Protein AF-A0A504YBA6-F1 (afdb_monomer)

Mean predicted aligned error: 17.82 Å

Radius of gyration: 40.54 Å; Cα contacts (8 Å, |Δi|>4): 34; chains: 1; bounding box: 70×92×104 Å

Foldseek 3Di:
DDDDDDDDDPPPPPDPDDDDDDDPDDDDDDPPDDPDDDDDDDDPVVVVVVVVVLVVLVVVVVVVVVVDDDDDDDDCVVVDDPVCVVCVVVPDDPDDD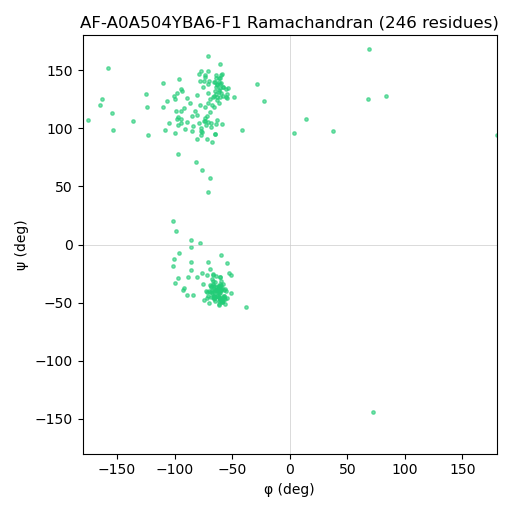DDPVVVVVVVVVVVVVVVVVVVVVVVVVVVVVVVVVVVVVVLVVCCVPPVVVSVVVPPPDVLVVVVPPPPDDDDDDRVVVPDDDDDPDDQDDDPPDSDRPCVVDDDDDDDDDDPDDDDDDDDPDPVVSVPDPDDDDDDDDDDDPDPPPDDD

InterPro domains:
  IPR019192 Large ribosomal subunit protein mL40 [PF09812] (31-157)
  IPR039145 Large ribosomal subunit protein mL40, metazoa/plants [PTHR13359] (22-212)

Structure (mmCIF, N/CA/C/O backbone):
data_AF-A0A504YBA6-F1
#
_entry.id   AF-A0A504YBA6-F1
#
loop_
_atom_site.group_PDB
_atom_site.id
_atom_site.type_symbol
_atom_site.label_atom_id
_atom_site.label_alt_id
_atom_site.label_comp_id
_atom_site.label_asym_id
_atom_site.label_entity_id
_atom_site.label_seq_id
_atom_site.pdbx_PDB_ins_code
_atom_site.Cartn_x
_atom_site.Cartn_y
_atom_site.Cartn_z
_atom_site.occupancy
_atom_site.B_iso_or_equiv
_atom_site.auth_seq_id
_atom_site.auth_comp_id
_atom_site.auth_asym_id
_atom_site.auth_atom_id
_atom_site.pdbx_PDB_model_num
ATOM 1 N N . MET A 1 1 ? 31.537 22.780 69.047 1.00 37.88 1 MET A N 1
ATOM 2 C CA . MET A 1 1 ? 32.325 23.873 68.435 1.00 37.88 1 MET A CA 1
ATOM 3 C C . MET A 1 1 ? 31.338 24.868 67.840 1.00 37.88 1 MET A C 1
ATOM 5 O O . MET A 1 1 ? 30.525 24.471 67.019 1.00 37.88 1 MET A O 1
ATOM 9 N N . PHE A 1 2 ? 31.316 26.084 68.386 1.00 36.38 2 PHE A N 1
ATOM 10 C CA . PHE A 1 2 ? 30.282 27.118 68.241 1.00 36.38 2 PHE A CA 1
ATOM 11 C C . PHE A 1 2 ? 30.310 27.884 66.907 1.00 36.38 2 PHE A C 1
ATOM 13 O O . PHE A 1 2 ? 31.389 28.145 66.389 1.00 36.38 2 PHE A O 1
ATOM 20 N N . ALA A 1 3 ? 29.128 28.333 66.457 1.00 41.53 3 ALA A N 1
ATOM 21 C CA . ALA A 1 3 ? 28.811 29.708 66.003 1.00 41.53 3 ALA A CA 1
ATOM 22 C C . ALA A 1 3 ? 27.322 29.733 65.570 1.00 41.53 3 ALA A C 1
ATOM 24 O O . ALA A 1 3 ? 26.963 29.165 64.546 1.00 41.53 3 ALA A O 1
ATOM 25 N N . LEU A 1 4 ? 26.360 30.103 66.425 1.00 40.72 4 LEU A N 1
ATOM 26 C CA . LEU A 1 4 ? 25.852 31.467 66.658 1.00 40.72 4 LEU A CA 1
ATOM 27 C C . LEU A 1 4 ? 25.762 32.339 65.393 1.00 40.72 4 LEU A C 1
ATOM 29 O O . LEU A 1 4 ? 26.724 33.000 65.025 1.00 40.72 4 LEU A O 1
ATOM 33 N N . PHE A 1 5 ? 24.561 32.421 64.812 1.00 45.91 5 PHE A N 1
ATOM 34 C CA . PHE A 1 5 ? 24.116 33.614 64.093 1.00 45.91 5 PHE A CA 1
ATOM 35 C C . PHE A 1 5 ? 22.808 34.108 64.701 1.00 45.91 5 PHE A C 1
ATOM 37 O O . PHE A 1 5 ? 21.805 33.401 64.796 1.00 45.91 5 PHE A O 1
ATOM 44 N N . THR A 1 6 ? 22.898 35.330 65.201 1.00 45.28 6 THR A N 1
ATOM 45 C CA . THR A 1 6 ? 21.910 36.057 65.976 1.00 45.28 6 THR A CA 1
ATOM 46 C C . THR A 1 6 ? 20.813 36.631 65.081 1.00 45.28 6 THR A C 1
ATOM 48 O O . THR A 1 6 ? 21.051 37.122 63.979 1.00 45.28 6 THR A O 1
ATOM 51 N N . ARG A 1 7 ? 19.580 36.559 65.594 1.00 38.22 7 ARG A N 1
ATOM 52 C CA . ARG A 1 7 ? 18.377 37.217 65.073 1.00 38.22 7 ARG A CA 1
ATOM 53 C C . ARG A 1 7 ? 18.606 38.726 64.958 1.00 38.22 7 ARG A C 1
ATOM 55 O O . ARG A 1 7 ? 18.895 39.367 65.964 1.00 38.22 7 ARG A O 1
ATOM 62 N N . ILE A 1 8 ? 18.356 39.297 63.782 1.00 52.78 8 ILE A N 1
ATOM 63 C CA . ILE A 1 8 ? 18.068 40.729 63.657 1.00 52.78 8 ILE A CA 1
ATOM 64 C C . ILE A 1 8 ? 16.552 40.892 63.740 1.00 52.78 8 ILE A C 1
ATOM 66 O O . ILE A 1 8 ? 15.796 40.337 62.944 1.00 52.78 8 ILE A O 1
ATOM 70 N N . ALA A 1 9 ? 16.139 41.604 64.782 1.00 44.69 9 ALA A N 1
ATOM 71 C CA . ALA A 1 9 ? 14.765 41.898 65.127 1.00 44.69 9 ALA A CA 1
ATOM 72 C C . ALA A 1 9 ? 14.119 42.813 64.079 1.00 44.69 9 ALA A C 1
ATOM 74 O O . ALA A 1 9 ? 14.610 43.903 63.790 1.00 44.69 9 ALA A O 1
ATOM 75 N N . THR A 1 10 ? 12.968 42.400 63.554 1.00 53.28 10 THR A N 1
ATOM 76 C CA . THR A 1 10 ? 12.011 43.331 62.962 1.00 53.28 10 THR A CA 1
ATOM 77 C C . THR A 1 10 ? 11.447 44.170 64.101 1.00 53.28 10 THR A C 1
ATOM 79 O O . THR A 1 10 ? 10.653 43.671 64.900 1.00 53.28 10 THR A O 1
ATOM 82 N N . HIS A 1 11 ? 11.886 45.423 64.216 1.00 47.69 11 HIS A N 1
ATOM 83 C CA . HIS A 1 11 ? 11.251 46.386 65.106 1.00 47.69 11 HIS A CA 1
ATOM 84 C C . HIS A 1 11 ? 9.787 46.537 64.687 1.00 47.69 11 HIS A C 1
ATOM 86 O O . HIS A 1 11 ? 9.460 47.169 63.684 1.00 47.69 11 HIS A O 1
ATOM 92 N N . SER A 1 12 ? 8.902 45.921 65.465 1.00 46.69 12 SER A N 1
ATOM 93 C CA . SER A 1 12 ? 7.478 46.206 65.472 1.00 46.69 12 SER A CA 1
ATOM 94 C C . SER A 1 12 ? 7.308 47.639 65.968 1.00 46.69 12 SER A C 1
ATOM 96 O O . SER A 1 12 ? 7.317 47.889 67.175 1.00 46.69 12 SER A O 1
ATOM 98 N N . PHE A 1 13 ? 7.203 48.591 65.042 1.00 47.62 13 PHE A N 1
ATOM 99 C CA . PHE A 1 13 ? 6.735 49.932 65.364 1.00 47.62 13 PHE A CA 1
ATOM 100 C C . PHE A 1 13 ? 5.281 49.814 65.817 1.00 47.62 13 PHE A C 1
ATOM 102 O O . PHE A 1 13 ? 4.348 49.736 65.022 1.00 47.62 13 PHE A O 1
ATOM 109 N N . ARG A 1 14 ? 5.117 49.725 67.135 1.00 47.03 14 ARG A N 1
ATOM 110 C CA . ARG A 1 14 ? 3.839 49.829 67.823 1.00 47.03 14 ARG A CA 1
ATOM 111 C C . ARG A 1 14 ? 3.327 51.240 67.556 1.00 47.03 14 ARG A C 1
ATOM 113 O O . ARG A 1 14 ? 3.899 52.200 68.068 1.00 47.03 14 ARG A O 1
ATOM 120 N N . SER A 1 15 ? 2.306 51.375 66.713 1.00 55.44 15 SER A N 1
ATOM 121 C CA . SER A 1 15 ? 1.661 52.672 66.533 1.00 55.44 15 SER A CA 1
ATOM 122 C C . SER A 1 15 ? 1.007 53.057 67.867 1.00 55.44 15 SER A C 1
ATOM 124 O O . SER A 1 15 ? 0.345 52.216 68.487 1.00 55.44 15 SER A O 1
ATOM 126 N N . PRO A 1 16 ? 1.202 54.286 68.368 1.00 58.62 16 PRO A N 1
ATOM 127 C CA . PRO A 1 16 ? 0.422 54.756 69.496 1.00 58.62 16 PRO A CA 1
ATOM 128 C C . PRO A 1 16 ? -1.017 54.955 69.015 1.00 58.62 16 PRO A C 1
ATOM 130 O O . PRO A 1 16 ? -1.293 55.781 68.147 1.00 58.62 16 PRO A O 1
ATOM 133 N N . VAL A 1 17 ? -1.930 54.148 69.550 1.00 52.62 17 VAL A N 1
ATOM 134 C CA . VAL A 1 17 ? -3.371 54.368 69.421 1.00 52.62 17 VAL A CA 1
ATOM 135 C C . VAL A 1 17 ? -3.703 55.551 70.327 1.00 52.62 17 VAL A C 1
ATOM 137 O O . VAL A 1 17 ? -3.725 55.407 71.546 1.00 52.62 17 VAL A O 1
ATOM 140 N N . LEU A 1 18 ? -3.903 56.730 69.741 1.00 51.12 18 LEU A N 1
ATOM 141 C CA . LEU A 1 18 ? -4.515 57.868 70.423 1.00 51.12 18 LEU A CA 1
ATOM 142 C C . LEU A 1 18 ? -5.982 57.947 69.975 1.00 51.12 18 LEU A C 1
ATOM 144 O O . LEU A 1 18 ? -6.239 57.904 68.769 1.00 51.12 18 LEU A O 1
ATOM 148 N N . PRO A 1 19 ? -6.947 58.000 70.909 1.00 50.88 19 PRO A N 1
ATOM 149 C CA . PRO A 1 19 ? -8.357 57.975 70.565 1.00 50.88 19 PRO A CA 1
ATOM 150 C C . PRO A 1 19 ? -8.822 59.306 69.964 1.00 50.88 19 PRO A C 1
ATOM 152 O O . PRO A 1 19 ? -8.388 60.390 70.345 1.00 50.88 19 PRO A O 1
ATOM 155 N N . SER A 1 20 ? -9.730 59.143 69.008 1.00 53.66 20 SER A N 1
ATOM 156 C CA . SER A 1 20 ? -10.565 60.112 68.301 1.00 53.66 20 SER A CA 1
ATOM 157 C C . SER A 1 20 ? -10.814 61.459 68.994 1.00 53.66 20 SER A C 1
ATOM 159 O O . SER A 1 20 ? -11.468 61.496 70.034 1.00 53.66 20 SER A O 1
ATOM 161 N N . SER A 1 21 ? -10.469 62.561 68.319 1.00 47.12 21 SER A N 1
ATOM 162 C CA . SER A 1 21 ? -11.373 63.716 68.209 1.00 47.12 21 SER A CA 1
ATOM 163 C C . SER A 1 21 ? -10.957 64.669 67.075 1.00 47.12 21 SER A C 1
ATOM 165 O O . SER A 1 21 ? -9.810 65.094 66.996 1.00 47.12 21 SER A O 1
ATOM 167 N N . SER A 1 22 ? -11.915 64.928 66.181 1.00 52.19 22 SER A N 1
ATOM 168 C CA . SER A 1 22 ? -12.028 65.962 65.134 1.00 52.19 22 SER A CA 1
ATOM 169 C C . SER A 1 22 ? -10.790 66.780 64.709 1.00 52.19 22 SER A C 1
ATOM 171 O O . SER A 1 22 ? -10.429 67.745 65.375 1.00 52.19 22 SER A O 1
ATOM 173 N N . ALA A 1 23 ? -10.275 66.515 63.503 1.00 57.41 23 ALA A N 1
ATOM 174 C CA . ALA A 1 23 ? -9.842 67.533 62.530 1.00 57.41 23 ALA A CA 1
ATOM 175 C C . ALA A 1 23 ? -9.419 66.828 61.231 1.00 57.41 23 ALA A C 1
ATOM 177 O O . ALA A 1 23 ? -8.381 66.174 61.190 1.00 57.41 23 ALA A O 1
ATOM 178 N N . GLY A 1 24 ? -10.230 66.930 60.174 1.00 58.41 24 GLY A N 1
ATOM 179 C CA . GLY A 1 24 ? -10.003 66.306 58.863 1.00 58.41 24 GLY A CA 1
ATOM 180 C C . GLY A 1 24 ? -8.834 66.901 58.068 1.00 58.41 24 GLY A C 1
ATOM 181 O O . GLY A 1 24 ? -9.023 67.346 56.941 1.00 58.41 24 GLY A O 1
ATOM 182 N N . LEU A 1 25 ? -7.628 66.907 58.635 1.00 60.25 25 LEU A N 1
ATOM 183 C CA . LEU A 1 25 ? -6.391 67.238 57.937 1.00 60.25 25 LEU A CA 1
ATOM 184 C C . LEU A 1 25 ? -5.618 65.947 57.664 1.00 60.25 25 LEU A C 1
ATOM 186 O O . LEU A 1 25 ? -5.020 65.348 58.555 1.00 60.25 25 LEU A O 1
ATOM 190 N N . HIS A 1 26 ? -5.652 65.510 56.409 1.00 61.34 26 HIS A N 1
ATOM 191 C CA . HIS A 1 26 ? -4.964 64.311 55.947 1.00 61.34 26 HIS A CA 1
ATOM 192 C C . HIS A 1 26 ? -3.505 64.662 55.602 1.00 61.34 26 HIS A C 1
ATOM 194 O O . HIS A 1 26 ? -3.219 65.164 54.517 1.00 61.34 26 HIS A O 1
ATOM 200 N N . THR A 1 27 ? -2.558 64.423 56.511 1.00 60.31 27 THR A N 1
ATOM 201 C CA . THR A 1 27 ? -1.121 64.587 56.231 1.00 60.31 27 THR A CA 1
ATOM 202 C C . THR A 1 27 ? -0.542 63.265 55.723 1.00 60.31 27 THR A C 1
ATOM 204 O O . THR A 1 27 ? -0.255 62.343 56.481 1.00 60.31 27 THR A O 1
ATOM 207 N N . THR A 1 28 ? -0.390 63.119 54.404 1.00 69.31 28 THR A N 1
ATOM 208 C CA . THR A 1 28 ? 0.276 61.936 53.832 1.00 69.31 28 THR A CA 1
ATOM 209 C C . THR A 1 28 ? 1.790 62.021 54.025 1.00 69.31 28 THR A C 1
ATOM 211 O O . THR A 1 28 ? 2.398 63.058 53.761 1.00 69.31 28 THR A O 1
ATOM 214 N N . PHE A 1 29 ? 2.412 60.917 54.439 1.00 65.38 29 PHE A N 1
ATOM 215 C CA . PHE A 1 29 ? 3.858 60.811 54.633 1.00 65.38 29 PHE A CA 1
ATOM 216 C C . PHE A 1 29 ? 4.621 61.046 53.315 1.00 65.38 29 PHE A C 1
ATOM 218 O O . PHE A 1 29 ? 4.415 60.339 52.327 1.00 65.38 29 PHE A O 1
ATOM 225 N N . ARG A 1 30 ? 5.509 62.047 53.283 1.00 63.19 30 ARG A N 1
ATOM 226 C CA . ARG A 1 30 ? 6.305 62.393 52.096 1.00 63.19 30 ARG A CA 1
ATOM 227 C C . ARG A 1 30 ? 7.478 61.415 51.962 1.00 63.19 30 ARG A C 1
ATOM 229 O O . ARG A 1 30 ? 8.456 61.514 52.695 1.00 63.19 30 ARG A O 1
ATOM 236 N N . MET A 1 31 ? 7.383 60.471 51.028 1.00 64.19 31 MET A N 1
ATOM 237 C CA . MET A 1 31 ? 8.457 59.517 50.718 1.00 64.19 31 MET A CA 1
ATOM 238 C C . MET A 1 31 ? 9.648 60.251 50.075 1.00 64.19 31 MET A C 1
ATOM 240 O O . MET A 1 31 ? 9.617 60.589 48.894 1.00 64.19 31 MET A O 1
ATOM 244 N N . LEU A 1 32 ? 10.699 60.515 50.852 1.00 61.88 32 LEU A N 1
ATOM 245 C CA . LEU A 1 32 ? 11.963 61.102 50.387 1.00 61.88 32 LEU A CA 1
ATOM 246 C C . LEU A 1 32 ? 12.866 60.019 49.766 1.00 61.88 32 LEU A C 1
ATOM 248 O O . LEU A 1 32 ? 13.860 59.611 50.361 1.00 61.88 32 LEU A O 1
ATOM 252 N N . GLY A 1 33 ? 12.502 59.505 48.589 1.00 72.00 33 GLY A N 1
ATOM 253 C CA . GLY A 1 33 ? 13.359 58.581 47.836 1.00 72.00 33 GLY A CA 1
ATOM 254 C C . GLY A 1 33 ? 14.448 59.321 47.049 1.00 72.00 33 GLY A C 1
ATOM 255 O O . GLY A 1 33 ? 14.134 60.238 46.294 1.00 72.00 33 GLY A O 1
ATOM 256 N N . GLU A 1 34 ? 15.719 58.924 47.191 1.00 70.44 34 GLU A N 1
ATOM 257 C CA . GLU A 1 34 ? 16.812 59.390 46.317 1.00 70.44 34 GLU A CA 1
ATOM 258 C C . GLU A 1 34 ? 16.568 58.897 44.871 1.00 70.44 34 GLU A C 1
ATOM 260 O O . GLU A 1 34 ? 16.124 57.755 44.691 1.00 70.44 34 GLU A O 1
ATOM 265 N N . PRO A 1 35 ? 16.830 59.712 43.824 1.00 76.62 35 PRO A N 1
ATOM 2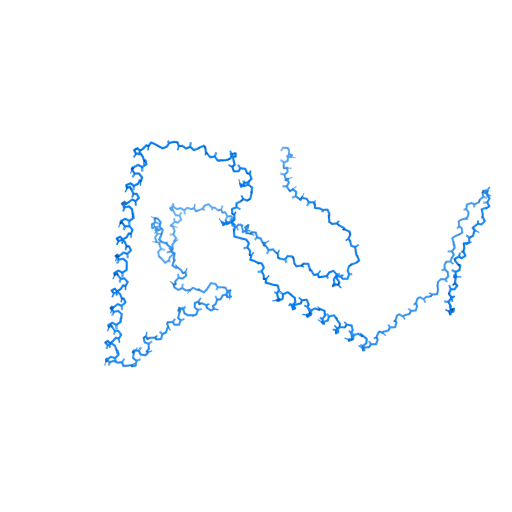66 C CA . PRO A 1 35 ? 16.663 59.287 42.435 1.00 76.62 35 PRO A CA 1
ATOM 267 C C . PRO A 1 35 ? 17.427 57.986 42.138 1.00 76.62 35 PRO A C 1
ATOM 269 O O . PRO A 1 35 ? 18.588 57.810 42.511 1.00 76.62 35 PRO A O 1
ATOM 272 N N . LEU A 1 36 ? 16.760 57.052 41.452 1.00 74.69 36 LEU A N 1
ATOM 273 C CA . LEU A 1 36 ? 17.260 55.694 41.248 1.00 74.69 36 LEU A CA 1
ATOM 274 C C . LEU A 1 36 ? 18.568 55.692 40.439 1.00 74.69 36 LEU A C 1
ATOM 276 O O . LEU A 1 36 ? 18.624 56.181 39.309 1.00 74.69 36 LEU A O 1
ATOM 280 N N . LYS A 1 37 ? 19.622 55.089 40.999 1.00 80.31 37 LYS A N 1
ATOM 281 C CA . LYS A 1 37 ? 20.935 54.991 40.342 1.00 80.31 37 LYS A CA 1
ATOM 282 C C . LYS A 1 37 ? 20.828 54.274 38.990 1.00 80.31 37 LYS A C 1
ATOM 284 O O . LYS A 1 37 ? 20.204 53.215 38.878 1.00 80.31 37 LYS A O 1
ATOM 289 N N . LYS A 1 38 ? 21.490 54.825 37.963 1.00 79.75 38 LYS A N 1
ATOM 290 C CA . LYS A 1 38 ? 21.534 54.248 36.608 1.00 79.75 38 LYS A CA 1
ATOM 291 C C . LYS A 1 38 ? 22.104 52.827 36.661 1.00 79.75 38 LYS A C 1
ATOM 293 O O . LYS A 1 38 ? 23.183 52.603 37.212 1.00 79.75 38 LYS A O 1
ATOM 298 N N . LYS A 1 39 ? 21.391 51.861 36.072 1.00 79.44 39 LYS A N 1
ATOM 299 C CA . LYS A 1 39 ? 21.855 50.467 36.001 1.00 79.44 39 LYS A CA 1
ATOM 300 C C . LYS A 1 39 ? 23.171 50.397 35.220 1.00 79.44 39 LYS A C 1
ATOM 302 O O . LYS A 1 39 ? 23.279 50.957 34.128 1.00 79.44 39 LYS A O 1
ATOM 307 N N . LYS A 1 40 ? 24.167 49.709 35.785 1.00 81.50 40 LYS A N 1
ATOM 308 C CA . LYS A 1 40 ? 25.474 49.505 35.145 1.00 81.50 40 LYS A CA 1
ATOM 309 C C . LYS A 1 40 ? 25.338 48.558 33.949 1.00 81.50 40 LYS A C 1
ATOM 311 O O . LYS A 1 40 ? 24.585 47.585 34.015 1.00 81.50 40 LYS A O 1
ATOM 316 N N . ARG A 1 41 ? 26.068 48.846 32.864 1.00 79.50 41 ARG A N 1
ATOM 317 C CA . ARG A 1 41 ? 26.178 47.947 31.705 1.00 79.50 41 ARG A CA 1
ATOM 318 C C . ARG A 1 41 ? 26.866 46.656 32.156 1.00 79.50 41 ARG A C 1
ATOM 320 O O . ARG A 1 41 ? 27.829 46.715 32.912 1.00 79.50 41 ARG A O 1
ATOM 327 N N . ILE A 1 42 ? 26.332 45.515 31.734 1.00 78.69 42 ILE A N 1
ATOM 328 C CA . ILE A 1 42 ? 26.868 44.193 32.080 1.00 78.69 42 ILE A CA 1
ATOM 329 C C . ILE A 1 42 ? 28.151 43.953 31.279 1.00 78.69 42 ILE A C 1
ATOM 331 O O . ILE A 1 42 ? 28.217 44.312 30.101 1.00 78.69 42 ILE A O 1
ATOM 335 N N . ASP A 1 43 ? 29.146 43.335 31.915 1.00 86.31 43 ASP A N 1
ATOM 336 C CA . ASP A 1 43 ? 30.415 43.005 31.272 1.00 86.31 43 ASP A CA 1
ATOM 337 C C . ASP A 1 43 ? 30.206 42.078 30.062 1.00 86.31 43 ASP A C 1
ATOM 339 O O . ASP A 1 43 ? 29.436 41.110 30.143 1.00 86.31 43 ASP A O 1
ATOM 343 N N . PRO A 1 44 ? 30.929 42.297 28.950 1.00 85.56 44 PRO A N 1
ATOM 344 C CA . PRO A 1 44 ? 30.746 41.518 27.726 1.00 85.56 44 PRO A CA 1
ATOM 345 C C . PRO A 1 44 ? 31.009 40.019 27.937 1.00 85.56 44 PRO A C 1
ATOM 347 O O . PRO A 1 44 ? 30.311 39.182 27.368 1.00 85.56 44 PRO A O 1
ATOM 350 N N . ALA A 1 45 ? 31.952 39.658 28.814 1.00 86.81 45 ALA A N 1
ATOM 351 C CA . ALA A 1 45 ? 32.244 38.265 29.155 1.00 86.81 45 ALA A CA 1
ATOM 352 C C . ALA A 1 45 ? 31.084 37.576 29.901 1.00 86.81 45 ALA A C 1
ATOM 354 O O . ALA A 1 45 ? 30.807 36.394 29.682 1.00 86.81 45 ALA A O 1
ATOM 355 N N . ILE A 1 46 ? 30.370 38.309 30.762 1.00 85.56 46 ILE A N 1
ATOM 356 C CA . ILE A 1 46 ? 29.204 37.783 31.485 1.00 85.56 46 ILE A CA 1
ATOM 357 C C . ILE A 1 46 ? 28.056 37.544 30.502 1.00 85.56 46 ILE A C 1
ATOM 359 O O . ILE A 1 46 ? 27.393 36.506 30.581 1.00 85.56 46 ILE A O 1
ATOM 363 N N . GLU A 1 47 ? 27.854 38.450 29.545 1.00 86.38 47 GLU A N 1
ATOM 364 C CA . GLU A 1 47 ? 26.816 38.302 28.524 1.00 86.38 47 GLU A CA 1
ATOM 365 C C . GLU A 1 47 ? 27.101 37.122 27.584 1.00 86.38 47 GLU A C 1
ATOM 367 O O . GLU A 1 47 ? 26.242 36.264 27.384 1.00 86.38 47 GLU A O 1
ATOM 372 N N . GLN A 1 48 ? 28.341 36.974 27.111 1.00 87.06 48 GLN A N 1
ATOM 373 C CA . GLN A 1 48 ? 28.741 35.812 26.310 1.00 87.06 48 GLN A CA 1
ATOM 374 C C . GLN A 1 48 ? 28.556 34.489 27.066 1.00 87.06 48 GLN A C 1
ATOM 376 O O . GLN A 1 48 ? 28.097 33.500 26.492 1.00 87.06 48 GLN A O 1
ATOM 381 N N . ASN A 1 49 ? 28.861 34.454 28.365 1.00 88.19 49 ASN A N 1
ATOM 382 C CA . ASN A 1 49 ? 28.636 33.268 29.190 1.00 88.19 49 ASN A CA 1
ATOM 383 C C . ASN A 1 49 ? 27.145 32.954 29.374 1.00 88.19 49 ASN A C 1
ATOM 385 O O . ASN A 1 49 ? 26.769 31.780 29.419 1.00 88.19 49 ASN A O 1
ATOM 389 N N . ARG A 1 50 ? 26.277 33.971 29.442 1.00 87.50 50 ARG A N 1
ATOM 390 C CA . ARG A 1 50 ? 24.817 33.781 29.451 1.00 87.50 50 ARG A CA 1
ATOM 391 C C . ARG A 1 50 ? 24.326 33.201 28.130 1.00 87.50 50 ARG A C 1
ATOM 393 O O . ARG A 1 50 ? 23.561 32.238 28.157 1.00 87.50 50 ARG A O 1
ATOM 400 N N . ILE A 1 51 ? 24.811 33.721 27.004 1.00 89.25 51 ILE A N 1
ATOM 401 C CA . ILE A 1 51 ? 24.478 33.218 25.665 1.00 89.25 51 ILE A CA 1
ATOM 402 C C . ILE A 1 51 ? 24.925 31.758 25.523 1.00 89.25 51 ILE A C 1
ATOM 404 O O . ILE A 1 51 ? 24.094 30.902 25.241 1.00 89.25 51 ILE A O 1
ATOM 408 N N . LYS A 1 52 ? 26.184 31.432 25.847 1.00 89.50 52 LYS A N 1
ATOM 409 C CA . LYS A 1 52 ? 26.718 30.054 25.788 1.00 89.50 52 LYS A CA 1
ATOM 410 C C . LYS A 1 52 ? 25.941 29.062 26.661 1.00 89.50 52 LYS A C 1
ATOM 412 O O . LYS A 1 52 ? 25.823 27.887 26.323 1.00 89.50 52 LYS A O 1
ATOM 417 N N . ARG A 1 53 ? 25.417 29.499 27.811 1.00 87.88 53 ARG A N 1
ATOM 418 C CA . ARG A 1 53 ? 24.558 28.655 28.662 1.00 87.88 53 ARG A CA 1
ATOM 419 C C . ARG A 1 53 ? 23.193 28.409 28.020 1.00 87.88 53 ARG A C 1
ATOM 421 O O . ARG A 1 53 ? 22.701 27.287 28.106 1.00 87.88 53 ARG A O 1
ATOM 428 N N . LYS A 1 54 ? 22.601 29.425 27.381 1.00 88.38 54 LYS A N 1
ATOM 429 C CA . LYS A 1 54 ? 21.336 29.292 26.642 1.00 88.38 54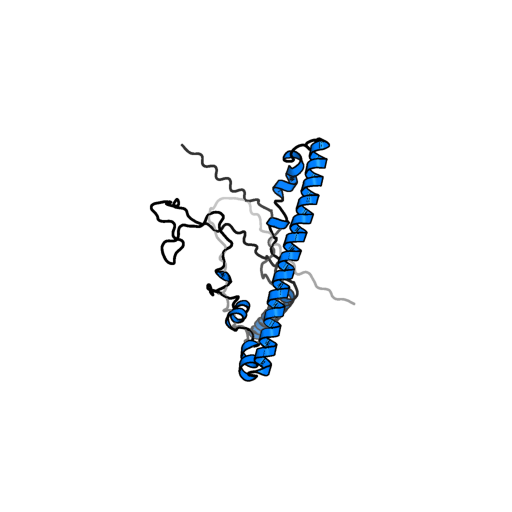 LYS A CA 1
ATOM 430 C C . LYS A 1 54 ? 21.498 28.362 25.440 1.00 88.38 54 LYS A C 1
ATOM 432 O O . LYS A 1 54 ? 20.721 27.423 25.330 1.00 88.38 54 LYS A O 1
ATOM 437 N N . THR A 1 55 ? 22.535 28.545 24.620 1.00 89.62 55 THR A N 1
ATOM 438 C CA . THR A 1 55 ? 22.779 27.699 23.436 1.00 89.62 55 THR A CA 1
ATOM 439 C C . THR A 1 55 ? 22.971 26.236 23.818 1.00 89.62 55 THR A C 1
ATOM 441 O O . THR A 1 55 ? 22.257 25.384 23.309 1.00 89.62 55 THR A O 1
ATOM 444 N N . ARG A 1 56 ? 23.812 25.940 24.818 1.00 90.56 56 ARG A N 1
ATOM 445 C CA . ARG A 1 56 ? 24.000 24.565 25.320 1.00 90.56 56 ARG A CA 1
ATOM 446 C C . ARG A 1 56 ? 22.714 23.934 25.845 1.00 90.56 56 ARG A C 1
ATOM 448 O O . ARG A 1 56 ? 22.578 22.716 25.810 1.00 90.56 56 ARG A O 1
ATOM 455 N N . ARG A 1 57 ? 21.796 24.733 26.396 1.00 87.44 57 ARG A N 1
ATOM 456 C CA . ARG A 1 57 ? 20.495 24.231 26.845 1.00 87.44 57 ARG A CA 1
ATOM 457 C C . ARG A 1 57 ? 19.613 23.898 25.640 1.00 87.44 57 ARG A C 1
ATOM 459 O O . ARG A 1 57 ? 19.073 22.801 25.607 1.00 87.44 57 ARG A O 1
ATOM 466 N N . ILE A 1 58 ? 19.545 24.793 24.649 1.00 88.69 58 ILE A N 1
ATOM 467 C CA . ILE A 1 58 ? 18.807 24.580 23.390 1.00 88.69 58 ILE A CA 1
ATOM 468 C C . ILE A 1 58 ? 19.331 23.325 22.679 1.00 88.69 58 ILE A C 1
ATOM 470 O O . ILE A 1 58 ? 18.554 22.447 22.335 1.00 88.69 58 ILE A O 1
ATOM 474 N N . GLU A 1 59 ? 20.650 23.184 22.535 1.00 91.00 59 GLU A N 1
ATOM 475 C CA . GLU A 1 59 ? 21.290 22.029 21.891 1.00 91.00 59 GLU A CA 1
ATOM 476 C C . GLU A 1 59 ? 20.960 20.699 22.580 1.00 91.00 59 GLU A C 1
ATOM 478 O O . GLU A 1 59 ? 20.769 19.686 21.910 1.00 91.00 59 GLU A O 1
ATOM 483 N N . LYS A 1 60 ? 20.902 20.679 23.918 1.00 89.31 60 LYS A N 1
ATOM 484 C CA . LYS A 1 60 ? 20.517 19.477 24.672 1.00 89.31 60 LYS A CA 1
ATOM 485 C C . LYS A 1 60 ? 19.068 19.087 24.408 1.00 89.31 60 LYS A C 1
ATOM 487 O O . LYS A 1 60 ? 18.797 17.901 24.248 1.00 89.31 60 LYS A O 1
ATOM 492 N N . GLU A 1 61 ? 18.175 20.068 24.336 1.00 84.06 61 GLU A N 1
ATOM 493 C CA . GLU A 1 61 ? 16.759 19.817 24.081 1.00 84.06 61 GLU A CA 1
ATOM 494 C C . GLU A 1 61 ? 16.522 19.384 22.632 1.00 84.06 61 GLU A C 1
ATOM 496 O O . GLU A 1 61 ? 15.825 18.405 22.397 1.00 84.06 61 GLU A O 1
ATOM 501 N N . ILE A 1 62 ? 17.210 20.006 21.666 1.00 87.44 62 ILE A N 1
ATOM 502 C CA . ILE A 1 62 ? 17.219 19.538 20.273 1.00 87.44 62 ILE A CA 1
ATOM 503 C C . ILE A 1 62 ? 17.684 18.081 20.219 1.00 87.44 62 ILE A C 1
ATOM 505 O O . ILE A 1 62 ? 17.006 17.264 19.613 1.00 87.44 62 ILE A O 1
ATOM 509 N N . LYS A 1 63 ? 18.778 17.715 20.904 1.00 88.38 63 LYS A N 1
ATOM 510 C CA . LYS A 1 63 ? 19.257 16.320 20.951 1.00 88.38 63 LYS A CA 1
ATOM 511 C C . LYS A 1 63 ? 18.247 15.354 21.576 1.00 88.38 63 LYS A C 1
ATOM 513 O O . LYS A 1 63 ? 18.161 14.201 21.153 1.00 88.38 63 LYS A O 1
ATOM 518 N N . ARG A 1 64 ? 17.496 15.799 22.587 1.00 84.44 64 ARG A N 1
ATOM 519 C CA . ARG A 1 64 ? 16.397 15.028 23.183 1.00 84.44 64 ARG A CA 1
ATOM 520 C C . ARG A 1 64 ? 15.267 14.837 22.171 1.00 84.44 64 ARG A C 1
ATOM 522 O O . ARG A 1 64 ? 14.822 13.708 22.001 1.00 84.44 64 ARG A O 1
ATOM 529 N N . PHE A 1 65 ? 14.869 15.890 21.459 1.00 80.31 65 PHE A N 1
ATOM 530 C CA . PHE A 1 65 ? 13.819 15.823 20.440 1.00 80.31 65 PHE A CA 1
ATOM 531 C C . PHE A 1 65 ? 14.219 15.033 19.205 1.00 80.31 65 PHE A C 1
ATOM 533 O O . PHE A 1 65 ? 13.395 14.313 18.670 1.00 80.31 65 PHE A O 1
ATOM 540 N N . THR A 1 66 ? 15.479 15.080 18.783 1.00 82.25 66 THR A N 1
ATOM 541 C CA . THR A 1 66 ? 15.962 14.218 17.697 1.00 82.25 66 THR A CA 1
ATOM 542 C C . THR A 1 66 ? 16.019 12.748 18.104 1.00 82.25 66 THR A C 1
ATOM 544 O O . THR A 1 66 ? 16.063 11.889 17.236 1.00 82.25 66 THR A O 1
ATOM 547 N N . ARG A 1 67 ? 16.073 12.452 19.412 1.00 81.81 67 ARG A N 1
ATOM 548 C CA . ARG A 1 67 ? 16.074 11.081 19.945 1.00 81.81 67 ARG A CA 1
ATOM 549 C C . ARG A 1 67 ? 14.661 10.542 20.177 1.00 81.81 67 ARG A C 1
ATOM 551 O O . ARG A 1 67 ? 14.480 9.331 20.184 1.00 81.81 67 ARG A O 1
ATOM 558 N N . GLN A 1 68 ? 13.692 11.416 20.440 1.00 79.12 68 GLN A N 1
ATOM 559 C CA . GLN A 1 68 ? 12.291 11.036 20.544 1.00 79.12 68 GLN A CA 1
ATOM 560 C C . GLN A 1 68 ? 11.717 10.929 19.133 1.00 79.12 68 GLN A C 1
ATOM 562 O O . GLN A 1 68 ? 11.569 11.936 18.444 1.00 79.12 68 GLN A O 1
ATOM 567 N N . ASP A 1 69 ? 11.387 9.713 18.711 1.00 73.31 69 ASP A N 1
ATOM 568 C CA . ASP A 1 69 ? 10.762 9.511 17.411 1.00 73.31 69 ASP A CA 1
ATOM 569 C C . ASP A 1 69 ? 9.433 10.266 17.325 1.00 73.31 69 ASP A C 1
ATOM 571 O O . ASP A 1 69 ? 8.695 10.422 18.308 1.00 73.31 69 ASP A O 1
ATOM 575 N N . ARG A 1 70 ? 9.129 10.753 16.121 1.00 74.94 70 ARG A N 1
ATOM 576 C CA . ARG A 1 70 ? 7.838 11.376 15.838 1.00 74.94 70 ARG A CA 1
ATOM 577 C C . ARG A 1 70 ? 6.761 10.314 16.024 1.00 74.94 70 ARG A C 1
ATOM 579 O O . ARG A 1 70 ? 6.837 9.244 15.423 1.00 74.94 70 ARG A O 1
ATOM 586 N N . GLN A 1 71 ? 5.753 10.614 16.836 1.00 78.81 71 GLN A N 1
ATOM 587 C CA . GLN A 1 71 ? 4.544 9.799 16.845 1.00 78.81 71 GLN A CA 1
ATOM 588 C C . GLN A 1 71 ? 3.924 9.864 15.443 1.00 78.81 71 GLN A C 1
ATOM 590 O O . GLN A 1 71 ? 4.039 10.881 14.760 1.00 78.81 71 GLN A O 1
ATOM 595 N N . LEU A 1 72 ? 3.353 8.760 14.971 1.00 84.56 72 LEU A N 1
ATOM 596 C CA . LEU A 1 72 ? 2.654 8.742 13.691 1.00 84.56 72 LEU A CA 1
ATOM 597 C C . LEU A 1 72 ? 1.264 9.352 13.878 1.00 84.56 72 LEU A C 1
ATOM 599 O O . LEU A 1 72 ? 0.655 9.204 14.939 1.00 84.56 72 LEU A O 1
ATOM 603 N N . LYS A 1 73 ? 0.762 10.030 12.840 1.00 85.56 73 LYS A N 1
ATOM 604 C CA . LYS A 1 73 ? -0.625 10.503 12.839 1.00 85.56 73 LYS A CA 1
ATOM 605 C C . LYS A 1 73 ? -1.557 9.282 12.885 1.00 85.56 73 LYS A C 1
ATOM 607 O O . LYS A 1 73 ? -1.282 8.311 12.175 1.00 85.56 73 LYS A O 1
ATOM 612 N N . PRO A 1 74 ? -2.631 9.314 13.688 1.00 86.88 74 PRO A N 1
ATOM 613 C CA . PRO A 1 74 ? -3.591 8.219 13.716 1.00 86.88 74 PRO A CA 1
ATOM 614 C C . PRO A 1 74 ? -4.293 8.096 12.358 1.00 86.88 74 PRO A C 1
ATOM 616 O O . PRO A 1 74 ? -4.588 9.103 11.710 1.00 86.88 74 PRO A O 1
ATOM 619 N N . ILE A 1 75 ? -4.567 6.861 11.933 1.00 90.00 75 ILE A N 1
ATOM 620 C CA . ILE A 1 75 ? -5.264 6.568 10.674 1.00 90.00 75 ILE A CA 1
ATOM 621 C C . ILE A 1 75 ? -6.738 6.326 11.001 1.00 90.00 75 ILE A C 1
ATOM 623 O O . ILE A 1 75 ? -7.093 5.296 11.579 1.00 90.00 75 ILE A O 1
ATOM 627 N N . SER A 1 76 ? -7.591 7.284 10.631 1.00 85.75 76 SER A N 1
ATOM 628 C CA . SER A 1 76 ? -9.026 7.287 10.954 1.00 85.75 76 SER A CA 1
ATOM 629 C C . SER A 1 76 ? -9.759 6.034 10.464 1.00 85.75 76 SER A C 1
ATOM 631 O O . SER A 1 76 ? -10.592 5.493 11.188 1.00 85.75 76 SER A O 1
ATOM 633 N N . GLU A 1 77 ? -9.421 5.545 9.270 1.00 87.50 77 GLU A N 1
ATOM 634 C CA . GLU A 1 77 ? -10.050 4.371 8.647 1.00 87.50 77 GLU A CA 1
ATOM 635 C C . GLU A 1 77 ? -9.752 3.061 9.387 1.00 87.50 77 GLU A C 1
ATOM 637 O O . GLU A 1 77 ? -10.579 2.151 9.386 1.00 87.50 77 GLU A O 1
ATOM 642 N N . ILE A 1 78 ? -8.588 2.966 10.040 1.00 88.94 78 ILE A N 1
ATOM 643 C CA . ILE A 1 78 ? -8.146 1.748 10.733 1.00 88.94 78 ILE A CA 1
ATOM 644 C C . ILE A 1 78 ? -8.628 1.741 12.186 1.00 88.94 78 ILE A C 1
ATOM 646 O O . ILE A 1 78 ? -9.089 0.711 12.673 1.00 88.94 78 ILE A O 1
ATOM 650 N N . GLU A 1 79 ? -8.521 2.871 12.896 1.00 84.88 79 GLU A N 1
ATOM 651 C CA . GLU A 1 79 ? -8.924 2.950 14.310 1.00 84.88 79 GLU A CA 1
ATOM 652 C C . GLU A 1 79 ? -10.449 2.919 14.497 1.00 84.88 79 GLU A C 1
ATOM 654 O O . GLU A 1 79 ? -10.935 2.480 15.543 1.00 84.88 79 GLU A O 1
ATOM 659 N N . GLY A 1 80 ? -11.202 3.365 13.486 1.00 82.88 80 GLY A N 1
ATOM 660 C CA . GLY A 1 80 ? -12.650 3.516 13.559 1.00 82.88 80 GLY A CA 1
ATOM 661 C C . GLY A 1 80 ? -13.090 4.647 14.497 1.00 82.88 80 GLY A C 1
ATOM 662 O O . GLY A 1 80 ? -12.319 5.213 15.276 1.00 82.88 80 GLY A O 1
ATOM 663 N N . ASP A 1 81 ? -14.372 5.004 14.433 1.00 86.44 81 ASP A N 1
ATOM 664 C CA . ASP A 1 81 ? -14.912 6.060 15.289 1.00 86.44 81 ASP A CA 1
ATOM 665 C C . ASP A 1 81 ? -15.161 5.550 16.720 1.00 86.44 81 ASP A C 1
ATOM 667 O O . ASP A 1 81 ? -15.976 4.657 16.989 1.00 86.44 81 ASP A O 1
ATOM 671 N N . ARG A 1 82 ? -14.487 6.190 17.678 1.00 83.12 82 ARG A N 1
ATOM 672 C CA . ARG A 1 82 ? -14.591 5.898 19.113 1.00 83.12 82 ARG A CA 1
ATOM 673 C C . ARG A 1 82 ? -16.009 6.102 19.654 1.00 83.12 82 ARG A C 1
ATOM 675 O O . ARG A 1 82 ? -16.373 5.454 20.637 1.00 83.12 82 ARG A O 1
ATOM 682 N N . LEU A 1 83 ? -16.814 6.988 19.060 1.00 84.88 83 LEU A N 1
ATOM 683 C CA . LEU A 1 83 ? -18.209 7.207 19.465 1.00 84.88 83 LEU A CA 1
ATOM 684 C C . LEU A 1 83 ? -19.112 6.045 19.039 1.00 84.88 83 LEU A C 1
ATOM 686 O O . LEU A 1 83 ? -19.971 5.611 19.812 1.00 84.88 83 LEU A O 1
ATOM 690 N N . LEU A 1 84 ? -18.894 5.512 17.837 1.00 85.44 84 LEU A N 1
ATOM 691 C CA . LEU A 1 84 ? -19.586 4.328 17.327 1.00 85.44 84 LEU A CA 1
ATOM 692 C C . LEU A 1 84 ? -19.269 3.090 18.170 1.00 85.44 84 LEU A C 1
ATOM 694 O O . LEU A 1 84 ? -20.189 2.360 18.538 1.00 85.44 84 LEU A O 1
ATOM 698 N N . MET A 1 85 ? -18.009 2.914 18.573 1.00 86.25 85 MET A N 1
ATOM 699 C CA . MET A 1 85 ? -17.601 1.789 19.420 1.00 86.25 85 MET A CA 1
ATOM 700 C C . MET A 1 85 ? -18.305 1.753 20.783 1.00 86.25 85 MET A C 1
ATOM 702 O O . MET A 1 85 ? -18.644 0.676 21.269 1.00 86.25 85 MET A O 1
ATOM 706 N N . LYS A 1 86 ? -18.581 2.915 21.390 1.00 88.38 86 LYS A N 1
ATOM 707 C CA . LYS A 1 86 ? -19.297 2.999 22.678 1.00 88.38 86 LYS A CA 1
ATOM 708 C C . LYS A 1 86 ? -20.763 2.582 22.573 1.00 88.38 86 LYS A C 1
ATOM 710 O O . LYS A 1 86 ? -21.291 1.975 23.497 1.00 88.38 86 LYS A O 1
ATOM 715 N N . ASN A 1 87 ? -21.408 2.898 21.452 1.00 89.88 87 ASN A N 1
ATOM 716 C CA . ASN A 1 87 ? -22.831 2.632 21.224 1.00 89.88 87 ASN A CA 1
ATOM 717 C C . ASN A 1 87 ? -23.075 1.356 20.406 1.00 89.88 87 ASN A C 1
ATOM 719 O O . ASN A 1 87 ? -24.188 1.126 19.933 1.00 89.88 87 ASN A O 1
ATOM 723 N N . LEU A 1 88 ? -22.046 0.526 20.213 1.00 89.12 88 LEU A N 1
ATOM 724 C CA . LEU A 1 88 ? -22.086 -0.605 19.290 1.00 89.12 88 LEU A CA 1
ATOM 725 C C . LEU A 1 88 ? -23.230 -1.566 19.624 1.00 89.12 88 LEU A C 1
ATOM 727 O O . LEU A 1 88 ? -23.989 -1.936 18.735 1.00 89.12 88 LEU A O 1
ATOM 731 N N . GLN A 1 89 ? -23.429 -1.889 20.903 1.00 85.94 89 GLN A N 1
ATOM 732 C CA . GLN A 1 89 ? -24.507 -2.784 21.340 1.00 85.94 89 GLN A CA 1
ATOM 733 C C . GLN A 1 89 ? -25.907 -2.264 20.979 1.00 85.94 89 GLN A C 1
ATOM 735 O O . GLN A 1 89 ? -26.776 -3.052 20.630 1.00 85.94 89 GLN A O 1
ATOM 740 N N . GLN A 1 90 ? -26.116 -0.944 21.011 1.00 88.69 90 GLN A N 1
ATOM 741 C CA . GLN A 1 90 ? -27.404 -0.319 20.688 1.00 88.69 90 GLN A CA 1
ATOM 742 C C . GLN A 1 90 ? -27.631 -0.184 19.176 1.00 88.69 90 GLN A C 1
ATOM 744 O O . GLN A 1 90 ? -28.771 -0.165 18.723 1.00 88.69 90 GLN A O 1
ATOM 749 N N . ARG A 1 91 ? -26.552 -0.066 18.389 1.00 88.88 91 ARG A N 1
ATOM 750 C CA . ARG A 1 91 ? -26.602 0.126 16.926 1.00 88.88 91 ARG A CA 1
ATOM 751 C C . ARG A 1 91 ? -26.450 -1.177 16.137 1.00 88.88 91 ARG A C 1
ATOM 753 O O . ARG A 1 91 ? -26.590 -1.166 14.914 1.00 88.88 91 ARG A O 1
ATOM 760 N N . THR A 1 92 ? -26.142 -2.284 16.810 1.00 91.19 92 THR A N 1
ATOM 761 C CA . THR A 1 92 ? -25.970 -3.593 16.173 1.00 91.19 92 THR A CA 1
ATOM 762 C C . THR A 1 92 ? -27.321 -4.126 15.715 1.00 91.19 92 THR A C 1
ATOM 764 O O . THR A 1 92 ? -28.286 -4.149 16.474 1.00 91.19 92 THR A O 1
ATOM 767 N N . ARG A 1 93 ? -27.391 -4.565 14.455 1.00 92.06 93 ARG A N 1
ATOM 768 C CA . ARG A 1 93 ? -28.570 -5.265 13.935 1.00 92.06 93 ARG A CA 1
ATOM 769 C C . ARG A 1 93 ? -28.637 -6.658 14.573 1.00 92.06 93 ARG A C 1
ATOM 771 O O . ARG A 1 93 ? -27.586 -7.293 14.681 1.00 92.06 93 ARG A O 1
ATOM 778 N N . PRO A 1 94 ? -29.823 -7.142 14.982 1.00 91.56 94 PRO A N 1
ATOM 779 C CA . PRO A 1 94 ? -29.942 -8.483 15.541 1.00 91.56 94 PRO A CA 1
ATOM 780 C C . PRO A 1 94 ? -29.458 -9.529 14.522 1.00 91.56 94 PRO A C 1
ATOM 782 O O . PRO A 1 94 ? -29.605 -9.310 13.313 1.00 91.56 94 PRO A O 1
ATOM 785 N N . PRO A 1 95 ? -28.859 -10.643 14.982 1.00 90.62 95 PRO A N 1
ATOM 786 C CA . PRO A 1 95 ? -28.429 -11.707 14.088 1.00 90.62 95 PRO A CA 1
ATOM 787 C C . PRO A 1 95 ? -29.636 -12.265 13.328 1.00 90.62 95 PRO A C 1
ATOM 789 O O . PRO A 1 95 ? -30.719 -12.423 13.889 1.00 90.62 95 PRO A O 1
ATOM 792 N N . ILE A 1 96 ? -29.442 -12.521 12.036 1.00 93.44 96 ILE A N 1
ATOM 793 C CA . ILE A 1 96 ? -30.455 -13.115 11.163 1.00 93.44 96 ILE A CA 1
ATOM 794 C C . ILE A 1 96 ? -30.134 -14.600 11.042 1.00 93.44 96 ILE A C 1
ATOM 796 O O . ILE A 1 96 ? -29.025 -14.948 10.629 1.00 93.44 96 ILE A O 1
ATOM 800 N N . ASP A 1 97 ? -31.105 -15.454 11.352 1.00 93.31 97 ASP A N 1
ATOM 801 C CA . ASP A 1 97 ? -30.988 -16.891 11.129 1.00 93.31 97 ASP A CA 1
ATOM 802 C C . ASP A 1 97 ? -31.058 -17.182 9.627 1.00 93.31 97 ASP A C 1
ATOM 804 O O . ASP A 1 97 ? -32.005 -16.809 8.929 1.00 93.31 97 ASP A O 1
ATOM 808 N N . ILE A 1 98 ? -30.014 -17.822 9.108 1.00 94.81 98 ILE A N 1
ATOM 809 C CA . ILE A 1 98 ? -29.888 -18.148 7.688 1.00 94.81 98 ILE A CA 1
ATOM 810 C C . ILE A 1 98 ? -30.333 -19.601 7.497 1.00 94.81 98 ILE A C 1
ATOM 812 O O . ILE A 1 98 ? -29.855 -20.490 8.195 1.00 94.81 98 ILE A O 1
ATOM 816 N N . SER A 1 99 ? -31.225 -19.848 6.533 1.00 97.25 99 SER A N 1
ATOM 817 C CA . SER A 1 99 ? -31.642 -21.206 6.155 1.00 97.25 99 SER A CA 1
ATOM 818 C C . SER A 1 99 ? -30.451 -22.037 5.661 1.00 97.25 99 SER A C 1
ATOM 820 O O . SER A 1 99 ? -29.602 -21.524 4.932 1.00 97.25 99 SER A O 1
ATOM 822 N N . GLU A 1 100 ? -30.425 -23.333 5.982 1.00 96.56 100 GLU A N 1
ATOM 823 C CA . GLU A 1 100 ? -29.391 -24.280 5.530 1.00 96.56 100 GLU A CA 1
ATOM 824 C C . GLU A 1 100 ? -29.180 -24.235 4.006 1.00 96.56 100 GLU A C 1
ATOM 826 O O . GLU A 1 100 ? -28.048 -24.140 3.536 1.00 96.56 100 GLU A O 1
ATOM 831 N N . ASN A 1 101 ? -30.267 -24.150 3.231 1.00 96.94 101 ASN A N 1
ATOM 832 C CA . ASN A 1 101 ? -30.209 -24.029 1.770 1.00 96.94 101 ASN A CA 1
ATOM 833 C C . ASN A 1 101 ? -29.425 -22.789 1.301 1.00 96.94 101 ASN A C 1
ATOM 835 O O . ASN A 1 101 ? -28.713 -22.829 0.297 1.00 96.94 101 ASN A O 1
ATOM 839 N N . GLU A 1 102 ? -29.559 -21.666 2.009 1.00 97.06 102 GLU A N 1
ATOM 840 C CA . GLU A 1 102 ? -28.862 -20.420 1.681 1.00 97.06 102 GLU A CA 1
ATOM 841 C C . GLU A 1 102 ? -27.379 -20.493 2.079 1.00 97.06 102 GLU A C 1
ATOM 843 O O . GLU A 1 102 ? -26.518 -19.980 1.359 1.00 97.06 102 GLU A O 1
ATOM 848 N N . ILE A 1 103 ? -27.056 -21.188 3.174 1.00 97.44 103 ILE A N 1
ATOM 849 C CA . ILE A 1 103 ? -25.670 -21.471 3.574 1.00 97.44 103 ILE A CA 1
ATOM 850 C C . ILE A 1 103 ? -24.974 -22.310 2.495 1.00 97.44 103 ILE A C 1
ATOM 852 O O . ILE A 1 103 ? -23.895 -21.936 2.023 1.00 97.44 103 ILE A O 1
ATOM 856 N N . ASP A 1 104 ? -25.615 -23.385 2.037 1.00 98.19 104 ASP A N 1
ATOM 857 C CA . ASP A 1 104 ? -25.080 -24.265 0.993 1.00 98.19 104 ASP A CA 1
ATOM 858 C C . ASP A 1 104 ? -24.921 -23.544 -0.350 1.00 98.19 104 ASP A C 1
ATOM 860 O O . ASP A 1 104 ? -23.908 -23.709 -1.050 1.00 98.19 104 ASP A O 1
ATOM 864 N N . ARG A 1 105 ? -25.880 -22.677 -0.697 1.00 98.19 105 ARG A N 1
ATOM 865 C CA . ARG A 1 105 ? -25.802 -21.825 -1.889 1.00 98.19 105 ARG A CA 1
ATOM 866 C C . ARG A 1 105 ? -24.588 -20.900 -1.831 1.00 98.19 105 ARG A C 1
ATOM 868 O O . ARG A 1 105 ? -23.824 -20.839 -2.797 1.00 98.19 105 ARG A O 1
ATOM 875 N N . ARG A 1 106 ? -24.372 -20.214 -0.705 1.00 97.94 106 ARG A N 1
ATOM 876 C CA . ARG A 1 106 ? -23.208 -19.334 -0.502 1.00 97.94 106 ARG A CA 1
ATOM 877 C C . ARG A 1 106 ? -21.901 -20.111 -0.548 1.00 97.94 106 ARG A C 1
ATOM 879 O O . ARG A 1 106 ? -20.968 -19.685 -1.225 1.00 97.94 106 ARG A O 1
ATOM 886 N N . ALA A 1 107 ? -21.838 -21.268 0.108 1.00 98.00 107 ALA A N 1
ATOM 887 C CA . ALA A 1 107 ? -20.655 -22.122 0.093 1.00 98.00 107 ALA A CA 1
ATOM 888 C C . ALA A 1 107 ? -20.305 -22.577 -1.333 1.00 98.00 107 ALA A C 1
ATOM 890 O O . ALA A 1 107 ? -19.137 -22.564 -1.730 1.00 98.00 107 ALA A O 1
ATOM 891 N N . THR A 1 108 ? -21.310 -22.938 -2.131 1.00 98.38 108 THR A N 1
ATOM 892 C CA . THR A 1 108 ? -21.125 -23.321 -3.536 1.00 98.38 108 THR A CA 1
ATOM 893 C C . THR A 1 108 ? -20.643 -22.144 -4.381 1.00 98.38 108 THR A C 1
ATOM 895 O O . THR A 1 108 ? -19.681 -22.298 -5.137 1.00 98.38 108 THR A O 1
ATOM 898 N N . LEU A 1 109 ? -21.235 -20.959 -4.202 1.00 98.56 109 LEU A N 1
ATOM 899 C CA . LEU A 1 109 ? -20.833 -19.735 -4.896 1.00 98.56 109 LEU A CA 1
ATOM 900 C C . LEU A 1 109 ? -19.384 -19.346 -4.571 1.00 98.56 109 LEU A C 1
ATOM 902 O O . LEU A 1 109 ? -18.603 -19.085 -5.480 1.00 98.56 109 LEU A O 1
ATOM 906 N N . LEU A 1 110 ? -18.977 -19.399 -3.301 1.00 98.44 110 LEU A N 1
ATOM 907 C CA . LEU A 1 110 ? -17.594 -19.124 -2.892 1.00 98.44 110 LEU A CA 1
ATOM 908 C C . LEU A 1 110 ? -16.602 -20.138 -3.488 1.00 98.44 110 LEU A C 1
ATOM 910 O O . LEU A 1 110 ? -15.509 -19.773 -3.929 1.00 98.44 110 LEU A O 1
ATOM 914 N N . LYS A 1 111 ? -16.981 -21.419 -3.574 1.00 98.56 111 LYS A N 1
ATOM 915 C CA . LYS A 1 111 ? -16.171 -22.445 -4.252 1.00 98.56 111 LYS A CA 1
ATOM 916 C C . LYS A 1 111 ? -16.064 -22.207 -5.763 1.00 98.56 111 LYS A C 1
ATOM 918 O O . LYS A 1 111 ? -15.080 -22.619 -6.370 1.00 98.56 111 LYS A O 1
ATOM 923 N N . GLN A 1 112 ? -17.076 -21.628 -6.404 1.00 98.56 112 GLN A N 1
ATOM 924 C CA . GLN A 1 112 ? -17.008 -21.262 -7.824 1.00 98.56 112 GLN A CA 1
ATOM 925 C C . GLN A 1 112 ? -16.126 -20.025 -8.013 1.00 98.56 112 GLN A C 1
ATOM 927 O O . GLN A 1 112 ? -15.174 -20.077 -8.787 1.00 98.56 112 GLN A O 1
ATOM 932 N N . TRP A 1 113 ? -16.345 -18.989 -7.202 1.00 98.56 113 TRP A N 1
ATOM 933 C CA . TRP A 1 113 ? -15.553 -17.761 -7.200 1.00 98.56 113 TRP A CA 1
ATOM 934 C C . TRP A 1 113 ? -14.053 -18.021 -7.024 1.00 98.56 113 TRP A C 1
ATOM 936 O O . TRP A 1 113 ? -13.236 -17.510 -7.782 1.00 98.56 113 TRP A O 1
ATOM 946 N N . THR A 1 114 ? -13.670 -18.881 -6.078 1.00 98.56 114 THR A N 1
ATOM 947 C CA . THR A 1 114 ? -12.253 -19.226 -5.857 1.00 98.56 114 THR A CA 1
ATOM 948 C C . THR A 1 114 ? -11.621 -19.938 -7.056 1.00 98.56 114 THR A C 1
ATOM 950 O O . THR A 1 114 ? -10.465 -19.673 -7.387 1.00 98.56 114 THR A O 1
ATOM 953 N N . ARG A 1 115 ? -12.367 -20.805 -7.754 1.00 98.50 115 ARG A N 1
ATOM 954 C CA . ARG A 1 115 ? -11.897 -21.445 -8.995 1.00 98.50 115 ARG A CA 1
ATOM 955 C C . ARG A 1 115 ? -11.738 -20.434 -10.126 1.00 98.50 115 ARG A C 1
ATOM 957 O O . ARG A 1 115 ? -10.757 -20.511 -10.865 1.00 98.50 115 ARG A O 1
ATOM 964 N N . ASP A 1 116 ? -12.675 -19.500 -10.248 1.00 98.62 116 ASP A N 1
ATOM 965 C CA . ASP A 1 116 ? -12.622 -18.446 -11.258 1.00 98.62 116 ASP A CA 1
ATOM 966 C C . ASP A 1 116 ? -11.450 -17.490 -11.008 1.00 98.62 116 ASP A C 1
ATOM 968 O O . ASP A 1 116 ? -10.672 -17.243 -11.930 1.00 98.62 116 ASP A O 1
ATOM 972 N N . GLN A 1 117 ? -11.240 -17.048 -9.765 1.00 98.56 117 GLN A N 1
ATOM 973 C CA . GLN A 1 117 ? -10.112 -16.188 -9.401 1.00 98.56 117 GLN A CA 1
ATOM 974 C C . GLN A 1 117 ? -8.766 -16.873 -9.669 1.00 98.56 117 GLN A C 1
ATOM 976 O O . GLN A 1 117 ? -7.860 -16.266 -10.234 1.00 98.56 117 GLN A O 1
ATOM 981 N N . LEU A 1 118 ? -8.651 -18.168 -9.353 1.00 98.50 118 LEU A N 1
ATOM 982 C CA . LEU A 1 118 ? -7.458 -18.955 -9.669 1.00 98.50 118 LEU A CA 1
ATOM 983 C C . LEU A 1 118 ? -7.213 -19.055 -11.183 1.00 98.50 118 LEU A C 1
ATOM 985 O O . LEU A 1 118 ? -6.068 -19.082 -11.634 1.00 98.50 118 LEU A O 1
ATOM 989 N N . ARG A 1 119 ? -8.275 -19.135 -11.994 1.00 98.50 119 ARG A N 1
ATOM 990 C CA . ARG A 1 119 ? -8.155 -19.136 -13.458 1.00 98.50 119 ARG A CA 1
ATOM 991 C C . ARG A 1 119 ? -7.661 -17.784 -13.975 1.00 98.50 119 ARG A C 1
ATOM 993 O O . ARG A 1 119 ? -6.825 -17.786 -14.879 1.00 98.50 119 ARG A O 1
ATOM 1000 N N . VAL A 1 120 ? -8.159 -16.676 -13.421 1.00 98.50 120 VAL A N 1
ATOM 1001 C CA . VAL A 1 120 ? -7.717 -15.311 -13.759 1.00 98.50 120 VAL A CA 1
ATOM 1002 C C . VAL A 1 120 ? -6.238 -15.138 -13.423 1.00 98.50 120 VAL A C 1
ATOM 1004 O O . VAL A 1 120 ? -5.455 -14.843 -14.321 1.00 98.50 120 VAL A O 1
ATOM 1007 N N . ASP A 1 121 ? -5.837 -15.463 -12.195 1.00 98.50 121 ASP A N 1
ATOM 1008 C CA . ASP A 1 121 ? -4.447 -15.367 -11.730 1.00 98.50 121 ASP A CA 1
ATOM 1009 C C . ASP A 1 121 ? -3.477 -16.200 -12.592 1.00 98.50 121 ASP A C 1
ATOM 1011 O O . ASP A 1 121 ? -2.450 -15.720 -13.078 1.00 98.50 121 ASP A O 1
ATOM 1015 N N . ARG A 1 122 ? -3.847 -17.448 -12.912 1.00 98.50 122 ARG A N 1
ATOM 1016 C CA . ARG A 1 122 ? -3.059 -18.296 -13.824 1.00 98.50 122 ARG A CA 1
ATOM 1017 C C . ARG A 1 122 ? -3.003 -17.751 -15.247 1.00 98.50 122 ARG A C 1
ATOM 1019 O O . ARG A 1 122 ? -2.043 -18.024 -15.971 1.00 98.50 122 ARG A O 1
ATOM 1026 N N . ALA A 1 123 ? -4.046 -17.076 -15.722 1.00 98.44 123 ALA A N 1
ATOM 1027 C CA . ALA A 1 123 ? -4.024 -16.446 -17.036 1.00 98.44 123 ALA A CA 1
ATOM 1028 C C . ALA A 1 123 ? -3.081 -15.240 -17.031 1.00 98.44 123 ALA A C 1
ATOM 1030 O O . ALA A 1 123 ? -2.176 -15.196 -17.864 1.00 98.44 123 ALA A O 1
ATOM 1031 N N . GLU A 1 124 ? -3.224 -14.343 -16.061 1.00 98.31 124 GLU A N 1
ATOM 1032 C CA . GLU A 1 124 ? -2.375 -13.166 -15.870 1.00 98.31 124 GLU A CA 1
ATOM 1033 C C . GLU A 1 124 ? -0.898 -13.552 -15.739 1.00 98.31 124 GLU A C 1
ATOM 1035 O O . GLU A 1 124 ? -0.066 -13.111 -16.532 1.00 98.31 124 GLU A O 1
ATOM 1040 N N . SER A 1 125 ? -0.587 -14.502 -14.856 1.00 98.38 125 SER A N 1
ATOM 1041 C CA . SER A 1 125 ? 0.764 -15.042 -14.687 1.00 98.38 125 SER A CA 1
ATOM 1042 C C . SER A 1 125 ? 1.342 -15.591 -15.996 1.00 98.38 125 SER A C 1
ATOM 1044 O O . SER A 1 125 ? 2.515 -15.381 -16.310 1.00 98.38 125 SER A O 1
ATOM 1046 N N . ARG A 1 126 ? 0.536 -16.282 -16.816 1.00 98.50 126 ARG A N 1
ATOM 1047 C CA . ARG A 1 126 ? 0.982 -16.748 -18.143 1.00 98.50 126 ARG A CA 1
ATOM 1048 C C . ARG A 1 126 ? 1.255 -15.587 -19.095 1.00 98.50 126 ARG A C 1
ATOM 1050 O O . ARG A 1 126 ? 2.208 -15.678 -19.866 1.00 98.50 126 ARG A O 1
ATOM 1057 N N . HIS A 1 127 ? 0.445 -14.531 -19.079 1.00 98.38 127 HIS A N 1
ATOM 1058 C CA . HIS A 1 127 ? 0.658 -13.349 -19.916 1.00 98.38 127 HIS A CA 1
ATOM 1059 C C . HIS A 1 127 ? 1.934 -12.601 -19.523 1.00 98.38 127 HIS A C 1
ATOM 1061 O O . HIS A 1 127 ? 2.765 -12.348 -20.394 1.00 98.38 127 HIS A O 1
ATOM 1067 N N . ILE A 1 128 ? 2.145 -12.360 -18.227 1.00 98.31 128 ILE A N 1
ATOM 1068 C CA . ILE A 1 128 ? 3.358 -11.722 -17.699 1.00 98.31 128 ILE A CA 1
ATOM 1069 C C . ILE A 1 128 ? 4.598 -12.541 -18.075 1.00 98.31 128 ILE A C 1
ATOM 1071 O O . ILE A 1 128 ? 5.537 -12.016 -18.670 1.00 98.31 128 ILE A O 1
ATOM 1075 N N . ASN A 1 129 ? 4.581 -13.855 -17.830 1.00 98.44 129 ASN A N 1
ATOM 1076 C CA . ASN A 1 129 ? 5.711 -14.726 -18.163 1.00 98.44 129 ASN A CA 1
ATOM 1077 C C . ASN A 1 129 ? 6.020 -14.747 -19.666 1.00 98.44 129 ASN A C 1
ATOM 1079 O O . ASN A 1 129 ? 7.188 -14.779 -20.057 1.00 98.44 129 ASN A O 1
ATOM 1083 N N . ARG A 1 130 ? 4.993 -14.702 -20.525 1.00 98.44 130 ARG A N 1
ATOM 1084 C CA . ARG A 1 130 ? 5.174 -14.594 -21.981 1.00 98.44 130 ARG A CA 1
ATOM 1085 C C . ARG A 1 130 ? 5.803 -13.263 -22.375 1.00 98.44 130 ARG A C 1
ATOM 1087 O O . ARG A 1 130 ? 6.727 -13.276 -23.183 1.00 98.44 130 ARG A O 1
ATOM 1094 N N . ALA A 1 131 ? 5.335 -12.153 -21.805 1.00 98.31 131 ALA A N 1
ATOM 1095 C CA . ALA A 1 131 ? 5.894 -10.829 -22.060 1.00 98.31 131 ALA A CA 1
ATOM 1096 C C . ALA A 1 131 ? 7.374 -10.763 -21.646 1.00 98.31 131 ALA A C 1
ATOM 1098 O O . ALA A 1 131 ? 8.217 -10.376 -22.451 1.00 98.31 131 ALA A O 1
ATOM 1099 N N . ILE A 1 132 ? 7.711 -11.261 -20.450 1.00 98.25 132 ILE A N 1
ATOM 1100 C CA . ILE A 1 132 ? 9.095 -11.329 -19.956 1.00 98.25 132 ILE A CA 1
ATOM 1101 C C . ILE A 1 132 ? 9.961 -12.217 -20.857 1.00 98.25 132 ILE A C 1
ATOM 1103 O O . ILE A 1 132 ? 11.082 -11.849 -21.204 1.00 98.25 132 ILE A O 1
ATOM 1107 N N . ALA A 1 133 ? 9.468 -13.392 -21.259 1.00 98.38 133 ALA A N 1
ATOM 1108 C CA . ALA A 1 133 ? 10.214 -14.287 -22.141 1.00 98.38 133 ALA A CA 1
ATOM 1109 C C . ALA A 1 133 ? 10.454 -13.664 -23.527 1.00 98.38 133 ALA A C 1
ATOM 1111 O O . ALA A 1 133 ? 11.541 -13.814 -24.082 1.00 98.38 133 ALA A O 1
ATOM 1112 N N . ALA A 1 134 ? 9.464 -12.956 -24.078 1.00 98.31 134 ALA A N 1
ATOM 1113 C CA . ALA A 1 134 ? 9.600 -12.234 -25.339 1.00 98.31 134 ALA A CA 1
ATOM 1114 C C . ALA A 1 134 ? 10.613 -11.086 -25.225 1.00 98.31 134 ALA A C 1
ATOM 1116 O O . ALA A 1 134 ? 11.492 -10.974 -26.077 1.00 98.31 134 ALA A O 1
ATOM 1117 N N . GLN A 1 135 ? 10.549 -10.301 -24.145 1.00 97.12 135 GLN A N 1
ATOM 1118 C CA . GLN A 1 135 ? 11.501 -9.226 -23.862 1.00 97.12 135 GLN A CA 1
ATOM 1119 C C . GLN A 1 135 ? 12.936 -9.757 -23.758 1.00 97.12 135 GLN A C 1
ATOM 1121 O O . GLN A 1 135 ? 13.831 -9.223 -24.407 1.00 97.12 135 GLN A O 1
ATOM 1126 N N . LYS A 1 136 ? 13.159 -10.836 -22.994 1.00 97.50 136 LYS A N 1
ATOM 1127 C CA . LYS A 1 136 ? 14.484 -11.463 -22.848 1.00 97.50 136 LYS A CA 1
ATOM 1128 C C . LYS A 1 136 ? 15.045 -11.922 -24.189 1.00 97.50 136 LYS A C 1
ATOM 1130 O O . LYS A 1 136 ? 16.147 -11.531 -24.546 1.00 97.50 136 LYS A O 1
ATOM 1135 N N . ARG A 1 137 ? 14.248 -12.658 -24.973 1.00 98.00 137 ARG A N 1
ATOM 1136 C CA . ARG A 1 137 ? 14.655 -13.092 -26.318 1.00 98.00 137 ARG A CA 1
ATOM 1137 C C . ARG A 1 137 ? 15.019 -11.905 -27.204 1.00 98.00 137 ARG A C 1
ATOM 1139 O O . ARG A 1 137 ? 16.023 -11.962 -27.900 1.00 98.00 137 ARG A O 1
ATOM 1146 N N . ALA A 1 138 ? 14.219 -10.838 -27.187 1.00 97.62 138 ALA A N 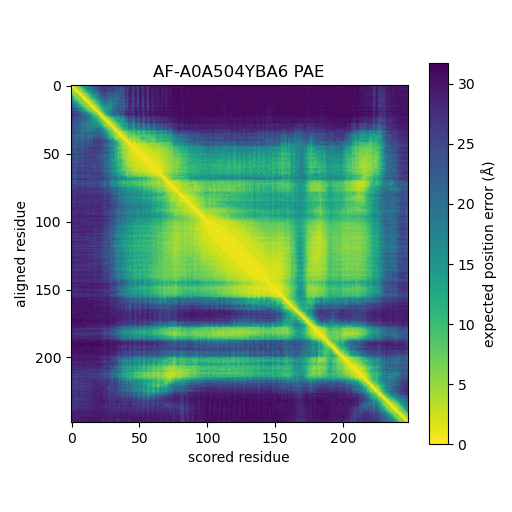1
ATOM 1147 C CA . ALA A 1 138 ? 14.504 -9.638 -27.967 1.00 97.62 138 ALA A CA 1
ATOM 1148 C C . ALA A 1 138 ? 15.840 -8.990 -27.559 1.00 97.62 138 ALA A C 1
ATOM 1150 O O . ALA A 1 138 ? 16.606 -8.587 -28.431 1.00 97.62 138 ALA A O 1
ATOM 1151 N N . LEU A 1 139 ? 16.151 -8.945 -26.259 1.00 97.19 139 LEU A N 1
ATOM 1152 C CA . LEU A 1 139 ? 17.432 -8.443 -25.754 1.00 97.19 139 LEU A CA 1
ATOM 1153 C C . LEU A 1 139 ? 18.613 -9.346 -26.134 1.00 97.19 139 LEU A C 1
ATOM 1155 O O . LEU A 1 139 ? 19.657 -8.821 -26.517 1.00 97.1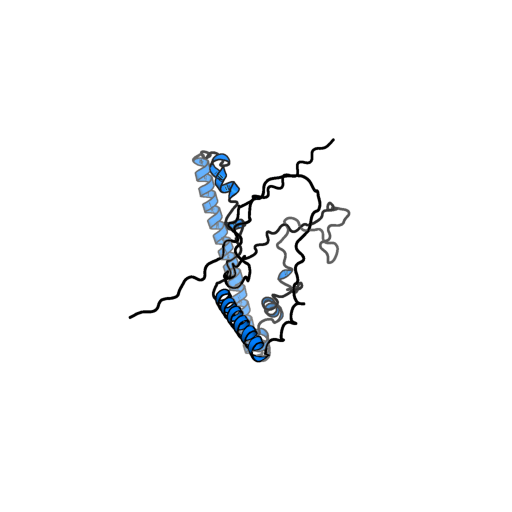9 139 LEU A O 1
ATOM 1159 N N . ASP A 1 140 ? 18.447 -10.671 -26.095 1.00 97.50 140 ASP A N 1
ATOM 1160 C CA . ASP A 1 140 ? 19.477 -11.625 -26.528 1.00 97.50 140 ASP A CA 1
ATOM 1161 C C . ASP A 1 140 ? 19.814 -11.423 -28.018 1.00 97.50 140 ASP A C 1
ATOM 1163 O O . ASP A 1 140 ? 20.982 -11.308 -28.395 1.00 97.50 140 ASP A O 1
ATOM 1167 N N . TRP A 1 141 ? 18.791 -11.292 -28.871 1.00 97.62 141 TRP A N 1
ATOM 1168 C CA . TRP A 1 141 ? 18.969 -10.984 -30.296 1.00 97.62 141 TRP A CA 1
ATOM 1169 C C . TRP A 1 141 ? 19.625 -9.618 -30.524 1.00 97.62 141 TRP A C 1
ATOM 1171 O O . TRP A 1 141 ? 20.506 -9.484 -31.380 1.00 97.62 141 TRP A O 1
ATOM 1181 N N . LEU A 1 142 ? 19.230 -8.606 -29.748 1.00 97.50 142 LEU A N 1
ATOM 1182 C CA . LEU A 1 142 ? 19.805 -7.264 -29.820 1.00 97.50 142 LEU A CA 1
ATOM 1183 C C . LEU A 1 142 ? 21.285 -7.262 -29.426 1.00 97.50 142 LEU A C 1
ATOM 1185 O O . LEU A 1 142 ? 22.083 -6.583 -30.069 1.00 97.50 142 LEU A O 1
ATOM 1189 N N . TYR A 1 143 ? 21.660 -8.044 -28.412 1.00 97.12 143 TYR A N 1
ATOM 1190 C CA . TYR A 1 143 ? 23.044 -8.198 -27.973 1.00 97.12 143 TYR A CA 1
ATOM 1191 C C . TYR A 1 143 ? 23.928 -8.800 -29.070 1.00 97.12 143 TYR A C 1
ATOM 1193 O O . TYR A 1 143 ? 25.010 -8.276 -29.336 1.00 97.12 143 TYR A O 1
ATOM 1201 N N . LEU A 1 144 ? 23.446 -9.857 -29.736 1.00 97.00 144 LEU A N 1
ATOM 1202 C CA . LEU A 1 144 ? 24.161 -10.516 -30.835 1.00 97.00 144 LEU A CA 1
ATOM 1203 C C . LEU A 1 144 ? 24.311 -9.612 -32.068 1.00 97.00 144 LEU A C 1
ATOM 1205 O O . LEU A 1 144 ? 25.333 -9.668 -32.746 1.00 97.00 144 LEU A O 1
ATOM 1209 N N . THR A 1 145 ? 23.305 -8.783 -32.355 1.00 97.25 145 THR A N 1
ATOM 1210 C CA . THR A 1 145 ? 23.281 -7.928 -33.554 1.00 97.25 145 THR A CA 1
ATOM 1211 C C . THR A 1 145 ? 24.047 -6.619 -33.345 1.00 97.25 145 THR A C 1
ATOM 1213 O O . THR A 1 145 ? 24.794 -6.185 -34.220 1.00 97.25 145 THR A O 1
ATOM 1216 N N . SER A 1 146 ? 23.869 -5.967 -32.191 1.00 97.12 146 SER A N 1
ATOM 1217 C CA . SER A 1 146 ? 24.407 -4.629 -31.916 1.00 97.12 146 SER A CA 1
ATOM 1218 C C . SER A 1 146 ? 24.631 -4.377 -30.411 1.00 97.12 146 SER A C 1
ATOM 1220 O O . SER A 1 146 ? 23.715 -3.950 -29.696 1.00 97.12 146 SER A O 1
ATOM 1222 N N . PRO A 1 147 ? 25.870 -4.536 -29.912 1.00 95.00 147 PRO A N 1
ATOM 1223 C CA . PRO A 1 147 ? 26.179 -4.337 -28.494 1.00 95.00 147 PRO A CA 1
ATOM 1224 C C . PRO A 1 147 ? 25.981 -2.899 -27.983 1.00 95.00 147 PRO A C 1
ATOM 1226 O O . PRO A 1 147 ? 25.735 -2.697 -26.795 1.00 95.00 147 PRO A O 1
ATOM 1229 N N . SER A 1 148 ? 26.090 -1.885 -28.850 1.00 96.00 148 SER A N 1
ATOM 1230 C CA . SER A 1 148 ? 25.886 -0.476 -28.475 1.00 96.00 148 SER A CA 1
ATOM 1231 C C . SER A 1 148 ? 24.427 -0.175 -28.121 1.00 96.00 148 SER A C 1
ATOM 1233 O O . SER A 1 148 ? 24.170 0.431 -27.083 1.00 96.00 148 SER A O 1
ATOM 1235 N N . LEU A 1 149 ? 23.474 -0.651 -28.932 1.00 95.81 149 LEU A N 1
ATOM 1236 C CA . LEU A 1 149 ? 22.038 -0.480 -28.685 1.00 95.81 149 LEU A CA 1
ATOM 1237 C C . LEU A 1 149 ? 21.573 -1.275 -27.465 1.00 95.81 149 LEU A C 1
ATOM 1239 O O . LEU A 1 149 ? 20.769 -0.777 -26.686 1.00 95.81 149 LEU A O 1
ATOM 1243 N N . TYR A 1 150 ? 22.128 -2.469 -27.249 1.00 96.44 150 TYR A N 1
ATOM 1244 C CA . TYR A 1 150 ? 21.864 -3.251 -26.041 1.00 96.44 150 TYR A CA 1
ATOM 1245 C C . TYR A 1 150 ? 22.222 -2.479 -24.760 1.00 96.44 150 TYR A C 1
ATOM 1247 O O . TYR A 1 150 ? 21.422 -2.414 -23.828 1.00 96.44 150 TYR A O 1
ATOM 1255 N N . ARG A 1 151 ? 23.399 -1.832 -24.726 1.00 94.75 151 ARG A N 1
ATOM 1256 C CA . ARG A 1 151 ? 23.823 -1.011 -23.576 1.00 94.75 151 ARG A CA 1
ATOM 1257 C C . ARG A 1 151 ? 22.885 0.162 -23.318 1.00 94.75 151 ARG A C 1
ATOM 1259 O O . ARG A 1 151 ? 22.679 0.492 -22.154 1.00 94.75 151 ARG A O 1
ATOM 1266 N N . ALA A 1 152 ? 22.344 0.768 -24.376 1.00 92.88 152 ALA A N 1
ATOM 1267 C CA . ALA A 1 152 ? 21.368 1.846 -24.269 1.00 92.88 152 ALA A CA 1
ATOM 1268 C C . ALA A 1 152 ? 20.007 1.336 -23.760 1.00 92.88 152 ALA A C 1
ATOM 1270 O O . ALA A 1 152 ? 19.439 1.933 -22.856 1.00 92.88 152 ALA A O 1
ATOM 1271 N N . ALA A 1 153 ? 19.521 0.204 -24.280 1.00 92.75 153 ALA A N 1
ATOM 1272 C CA . ALA A 1 153 ? 18.208 -0.356 -23.947 1.00 92.75 153 ALA A CA 1
ATOM 1273 C C . ALA A 1 153 ? 18.071 -0.842 -22.491 1.00 92.75 153 ALA A C 1
ATOM 1275 O O . ALA A 1 153 ? 16.961 -0.909 -21.973 1.00 92.75 153 ALA A O 1
ATOM 1276 N N . ILE A 1 154 ? 19.179 -1.203 -21.835 1.00 93.31 154 ILE A N 1
ATOM 1277 C CA . ILE A 1 154 ? 19.184 -1.666 -20.434 1.00 93.31 154 ILE A CA 1
ATOM 1278 C C . ILE A 1 154 ? 19.262 -0.518 -19.430 1.00 93.31 154 ILE A C 1
ATOM 1280 O O . ILE A 1 154 ? 18.987 -0.729 -18.248 1.00 93.31 154 ILE A O 1
ATOM 1284 N N . GLN A 1 155 ? 19.626 0.692 -19.868 1.00 91.12 155 GLN A N 1
ATOM 1285 C CA . GLN A 1 155 ? 19.623 1.831 -18.957 1.00 91.12 155 GLN A CA 1
ATOM 1286 C C . GLN A 1 155 ? 18.199 2.056 -18.427 1.00 91.12 155 GLN A C 1
ATOM 1288 O O . GLN A 1 155 ? 17.245 2.014 -19.209 1.00 91.12 155 GLN A O 1
ATOM 1293 N N . PRO A 1 156 ? 18.027 2.282 -17.115 1.00 84.69 156 PRO A N 1
ATOM 1294 C CA . PRO A 1 156 ? 16.715 2.587 -16.569 1.00 84.69 156 PRO A CA 1
ATOM 1295 C C . PRO A 1 156 ? 16.190 3.889 -17.191 1.00 84.69 156 PRO A C 1
ATOM 1297 O O . PRO A 1 156 ? 16.941 4.842 -17.397 1.00 84.69 156 PRO A O 1
ATOM 1300 N N . CYS A 1 157 ? 14.898 3.926 -17.514 1.00 77.12 157 CYS A N 1
ATOM 1301 C CA . CYS A 1 157 ? 14.277 5.094 -18.132 1.00 77.12 157 CYS A CA 1
ATOM 1302 C C . CYS A 1 157 ? 14.294 6.284 -17.155 1.00 77.12 157 CYS A C 1
ATOM 1304 O O . CYS A 1 157 ? 13.688 6.210 -16.086 1.00 77.12 157 CYS A O 1
ATOM 1306 N N . ALA A 1 158 ? 14.973 7.376 -17.529 1.00 67.00 158 ALA A N 1
ATOM 1307 C CA . ALA A 1 158 ? 15.125 8.576 -16.699 1.00 67.00 158 ALA A CA 1
ATOM 1308 C C . ALA A 1 158 ? 13.773 9.182 -16.269 1.00 67.00 158 ALA A C 1
ATOM 1310 O O . ALA A 1 158 ? 13.605 9.527 -15.104 1.00 67.00 158 ALA A O 1
ATOM 1311 N N . THR A 1 159 ? 12.772 9.168 -17.156 1.00 64.88 159 THR A N 1
ATOM 1312 C CA . THR A 1 159 ? 11.409 9.679 -16.907 1.00 64.88 159 THR A CA 1
ATOM 1313 C C . THR A 1 159 ? 10.683 8.966 -15.755 1.00 64.88 159 THR A C 1
ATOM 1315 O O . THR A 1 159 ? 9.839 9.551 -15.082 1.00 64.88 159 THR A O 1
ATOM 1318 N N . VAL A 1 160 ? 11.012 7.695 -15.492 1.00 61.47 160 VAL A N 1
ATOM 1319 C CA . VAL A 1 160 ? 10.444 6.920 -14.371 1.00 61.47 160 VAL A CA 1
ATOM 1320 C C . VAL A 1 160 ? 11.221 7.164 -13.064 1.00 61.47 160 VAL A C 1
ATOM 1322 O O . VAL A 1 160 ? 10.690 6.955 -11.978 1.00 61.47 160 VAL A O 1
ATOM 1325 N N . LEU A 1 161 ? 12.481 7.609 -13.146 1.00 58.16 161 LEU A N 1
ATOM 1326 C CA . LEU A 1 161 ? 13.382 7.807 -12.000 1.00 58.16 161 LEU A CA 1
ATOM 1327 C C . LEU A 1 161 ? 13.340 9.222 -11.414 1.00 58.16 161 LEU A C 1
ATOM 1329 O O . LEU A 1 161 ? 13.367 9.361 -10.192 1.00 58.16 161 LEU A O 1
ATOM 1333 N N . GLU A 1 162 ? 13.216 10.254 -12.255 1.00 57.69 162 GLU A N 1
ATOM 1334 C CA . GLU A 1 162 ? 12.856 11.632 -11.839 1.00 57.69 162 GLU A CA 1
ATOM 1335 C C . GLU A 1 162 ? 11.584 11.613 -10.968 1.00 57.69 162 GLU A C 1
ATOM 1337 O O . GLU A 1 162 ? 11.419 12.370 -10.018 1.00 57.69 162 GLU A O 1
ATOM 1342 N N . THR A 1 163 ? 10.798 10.567 -11.208 1.00 52.84 163 THR A N 1
ATOM 1343 C CA . THR A 1 163 ? 9.611 10.083 -10.524 1.00 52.84 163 THR A CA 1
ATOM 1344 C C . THR A 1 163 ? 9.519 10.146 -9.022 1.00 52.84 163 THR A C 1
ATOM 1346 O O . THR A 1 163 ? 8.531 10.508 -8.389 1.00 52.84 163 THR A O 1
ATOM 1349 N N . LE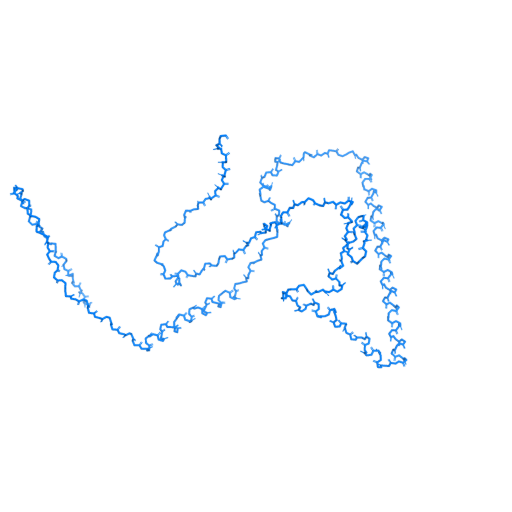U A 1 164 ? 10.579 9.559 -8.485 1.00 54.19 164 LEU A N 1
ATOM 1350 C CA . LEU A 1 164 ? 10.664 9.045 -7.131 1.00 54.19 164 LEU A CA 1
ATOM 1351 C C . LEU A 1 164 ? 11.412 10.031 -6.233 1.00 54.19 164 LEU A C 1
ATOM 1353 O O . LEU A 1 164 ? 11.398 9.874 -5.016 1.00 54.19 164 LEU A O 1
ATOM 1357 N N . ASN A 1 165 ? 12.074 11.022 -6.839 1.00 55.47 165 ASN A N 1
ATOM 1358 C CA . ASN A 1 165 ? 12.985 11.937 -6.162 1.00 55.47 165 ASN A CA 1
ATOM 1359 C C . ASN A 1 165 ? 12.358 13.311 -5.877 1.00 55.47 165 ASN A C 1
ATOM 1361 O O . ASN A 1 165 ? 12.858 14.020 -5.007 1.00 55.47 165 ASN A O 1
ATOM 1365 N N . GLU A 1 166 ? 11.269 13.687 -6.551 1.00 51.22 166 GLU A N 1
ATOM 1366 C CA . GLU A 1 166 ? 10.597 14.976 -6.352 1.00 51.22 166 GLU A CA 1
ATOM 1367 C C . GLU A 1 166 ? 9.399 14.825 -5.403 1.00 51.22 166 GLU A C 1
ATOM 1369 O O . GLU A 1 166 ? 8.242 14.766 -5.804 1.00 51.22 166 GLU A O 1
ATOM 1374 N N . THR A 1 167 ? 9.684 14.744 -4.100 1.00 52.06 167 THR A N 1
ATOM 1375 C CA . THR A 1 167 ? 8.664 14.829 -3.037 1.00 52.06 167 THR A CA 1
ATOM 1376 C C . THR A 1 167 ? 8.335 16.257 -2.610 1.00 52.06 167 THR A C 1
ATOM 1378 O O . THR A 1 167 ? 7.534 16.438 -1.695 1.00 52.06 167 THR A O 1
ATOM 1381 N N . ASP A 1 168 ? 8.899 17.276 -3.257 1.00 46.31 168 ASP A N 1
ATOM 1382 C CA . ASP A 1 168 ? 8.776 18.654 -2.794 1.00 46.31 168 ASP A CA 1
ATOM 1383 C C . ASP A 1 168 ? 8.164 19.553 -3.877 1.00 46.31 168 ASP A C 1
ATOM 1385 O O . ASP A 1 168 ? 8.864 20.202 -4.643 1.00 46.31 168 ASP A O 1
ATOM 1389 N N . SER A 1 169 ? 6.840 19.715 -3.786 1.00 51.31 169 SER A N 1
ATOM 1390 C CA . SER A 1 169 ? 6.051 20.860 -4.279 1.00 51.31 169 SER A CA 1
ATOM 1391 C C . SER A 1 169 ? 5.934 21.068 -5.800 1.00 51.31 169 SER A C 1
ATOM 1393 O O . SER A 1 169 ? 6.901 21.341 -6.497 1.00 51.31 169 SER A O 1
ATOM 1395 N N . ALA A 1 170 ? 4.669 21.146 -6.229 1.00 44.88 170 ALA A N 1
ATOM 1396 C CA . ALA A 1 170 ? 4.148 21.334 -7.585 1.00 44.88 170 ALA A CA 1
ATOM 1397 C C . ALA A 1 170 ? 4.054 20.039 -8.403 1.00 44.88 170 ALA A C 1
ATOM 1399 O O . ALA A 1 170 ? 4.986 19.257 -8.499 1.00 44.88 170 ALA A O 1
ATOM 1400 N N . SER A 1 171 ? 2.856 19.823 -8.941 1.00 49.50 171 SER A N 1
ATOM 1401 C CA . SER A 1 171 ? 2.451 18.750 -9.845 1.00 49.50 171 SER A CA 1
ATOM 1402 C C . SER A 1 171 ? 3.505 18.459 -10.914 1.00 49.50 171 SER A C 1
ATOM 1404 O O . SER A 1 171 ? 3.588 19.155 -11.925 1.00 49.50 171 SER A O 1
ATOM 1406 N N . VAL A 1 172 ? 4.306 17.426 -10.685 1.00 42.59 172 VAL A N 1
ATOM 1407 C CA . VAL A 1 172 ? 5.188 16.862 -11.700 1.00 42.59 172 VAL A CA 1
ATOM 1408 C C . VAL A 1 172 ? 4.412 15.714 -12.326 1.00 42.59 172 VAL A C 1
ATOM 1410 O O . VAL A 1 172 ? 4.197 14.663 -11.716 1.00 42.59 172 VAL A O 1
ATOM 1413 N N . ASP A 1 173 ? 3.913 15.974 -13.532 1.00 46.06 173 ASP A N 1
ATOM 1414 C CA . ASP A 1 173 ? 3.165 15.029 -14.349 1.00 46.06 173 ASP A CA 1
ATOM 1415 C C . ASP A 1 173 ? 4.082 13.897 -14.805 1.00 46.06 173 ASP A C 1
ATOM 1417 O O . ASP A 1 173 ? 4.675 13.887 -15.883 1.00 46.06 173 ASP A O 1
ATOM 1421 N N . LEU A 1 174 ? 4.155 12.877 -13.967 1.00 48.62 174 LEU A N 1
ATOM 1422 C CA . LEU A 1 174 ? 4.411 11.530 -14.430 1.00 48.62 174 LEU A CA 1
ATOM 1423 C C . LEU A 1 174 ? 3.368 11.149 -15.492 1.00 48.62 174 LEU A C 1
ATOM 1425 O O . LEU A 1 174 ? 2.176 11.211 -15.179 1.00 48.62 174 LEU A O 1
ATOM 1429 N N . PRO A 1 175 ? 3.740 10.562 -16.645 1.00 53.34 175 PRO A N 1
ATOM 1430 C CA . PRO A 1 175 ? 2.762 9.902 -17.520 1.00 53.34 175 PRO A CA 1
ATOM 1431 C C . PRO A 1 175 ? 2.015 8.733 -16.835 1.00 53.34 175 PRO A C 1
ATOM 1433 O O . PRO A 1 175 ? 1.057 8.207 -17.389 1.00 53.34 175 PRO A O 1
ATOM 1436 N N . ILE A 1 176 ? 2.435 8.319 -15.630 1.00 53.12 176 ILE A N 1
ATOM 1437 C CA . ILE A 1 176 ? 1.781 7.294 -14.798 1.00 53.12 176 ILE A CA 1
ATOM 1438 C C . ILE A 1 176 ? 0.858 7.915 -13.728 1.00 53.12 176 ILE A C 1
ATOM 1440 O O . ILE A 1 176 ? -0.135 7.300 -13.358 1.00 53.12 176 ILE A O 1
ATOM 1444 N N . SER A 1 177 ? 1.135 9.133 -13.248 1.00 53.47 177 SER A N 1
ATOM 1445 C CA . SER A 1 177 ? 0.345 9.803 -12.196 1.00 53.47 177 SER A CA 1
ATOM 1446 C C . SER A 1 177 ? -0.975 10.359 -12.746 1.00 53.47 177 SER A C 1
ATOM 1448 O O . SER A 1 177 ? -1.967 10.435 -12.030 1.00 53.47 177 SER A O 1
ATOM 1450 N N . GLY A 1 178 ? -1.027 10.639 -14.055 1.00 60.34 178 GLY A N 1
ATOM 1451 C CA . GLY A 1 178 ? -2.267 10.935 -14.780 1.00 60.34 178 GLY A CA 1
ATOM 1452 C C . GLY A 1 178 ? -3.114 9.706 -15.137 1.00 60.34 178 GLY A C 1
ATOM 1453 O O . GLY A 1 178 ? -4.148 9.853 -15.788 1.00 60.34 178 GLY A O 1
ATOM 1454 N N . LEU A 1 179 ? -2.701 8.489 -14.760 1.00 71.31 179 LEU A N 1
ATOM 1455 C CA . LEU A 1 179 ? -3.457 7.279 -15.074 1.00 71.31 179 LEU A CA 1
ATOM 1456 C C . LEU A 1 179 ? -4.606 7.113 -14.071 1.00 71.31 179 LEU A C 1
ATOM 1458 O O . LEU A 1 179 ? -4.460 6.513 -13.005 1.00 71.31 179 LEU A O 1
ATOM 1462 N N . THR A 1 180 ? -5.768 7.665 -14.408 1.00 78.12 180 THR A N 1
ATOM 1463 C CA . THR A 1 180 ? -6.992 7.440 -13.640 1.00 78.12 180 THR A CA 1
ATOM 1464 C C . THR A 1 180 ? -7.525 6.030 -13.891 1.00 78.12 180 THR A C 1
ATOM 1466 O O . THR A 1 180 ? -7.382 5.455 -14.974 1.00 78.12 180 THR A O 1
ATOM 1469 N N . GLY A 1 181 ? -8.129 5.434 -12.860 1.00 81.75 181 GLY A N 1
ATOM 1470 C CA . GLY A 1 181 ? -8.836 4.165 -13.018 1.00 81.75 181 GLY A CA 1
ATOM 1471 C C . GLY A 1 181 ? -9.987 4.297 -14.026 1.00 81.75 181 GLY A C 1
ATOM 1472 O O . GLY A 1 181 ? -10.513 5.393 -14.224 1.00 81.75 181 GLY A O 1
ATOM 1473 N N . PRO A 1 182 ? -10.415 3.194 -14.661 1.00 86.12 182 PRO A N 1
ATOM 1474 C CA . PRO A 1 182 ? -11.507 3.243 -15.622 1.00 86.12 182 PRO A CA 1
ATOM 1475 C C . PRO A 1 182 ? -12.802 3.721 -14.952 1.00 86.12 182 PRO A C 1
ATOM 1477 O O . PRO A 1 182 ? -13.202 3.213 -13.902 1.00 86.12 182 PRO A O 1
ATOM 1480 N N . TYR A 1 183 ? -13.490 4.667 -15.588 1.00 84.62 183 TYR A N 1
ATOM 1481 C CA . TYR A 1 183 ? -14.821 5.085 -15.162 1.00 84.62 183 TYR A CA 1
ATOM 1482 C C . TYR A 1 183 ? -15.857 3.996 -15.454 1.00 84.62 183 TYR A C 1
ATOM 1484 O O . TYR A 1 183 ? -15.756 3.256 -16.435 1.00 84.62 183 TYR A O 1
ATOM 1492 N N . ARG A 1 184 ? -16.905 3.927 -14.623 1.00 86.50 184 ARG A N 1
ATOM 1493 C CA . ARG A 1 184 ? -18.041 3.014 -14.839 1.00 86.50 184 ARG A CA 1
ATOM 1494 C C . ARG A 1 184 ? -18.745 3.280 -16.173 1.00 86.50 184 ARG A C 1
ATOM 1496 O O . ARG A 1 184 ? -19.190 2.345 -16.832 1.00 86.50 184 ARG A O 1
ATOM 1503 N N . THR A 1 185 ? -18.868 4.551 -16.536 1.00 84.00 185 THR A N 1
ATOM 1504 C CA . THR A 1 185 ? -19.415 5.030 -17.805 1.00 84.00 185 THR A CA 1
ATOM 1505 C C . THR A 1 185 ? -18.373 5.921 -18.448 1.00 84.00 185 THR A C 1
ATOM 1507 O O . THR A 1 185 ? -17.851 6.817 -17.785 1.00 84.00 185 THR A O 1
ATOM 1510 N N . ALA A 1 186 ? -18.057 5.663 -19.717 1.00 79.25 186 ALA A N 1
ATOM 1511 C CA . ALA A 1 186 ? -17.113 6.495 -20.443 1.00 79.25 186 ALA A CA 1
ATOM 1512 C C . ALA A 1 186 ? -17.651 7.936 -20.495 1.00 79.25 186 ALA A C 1
ATOM 1514 O O . ALA A 1 186 ? -18.806 8.121 -20.895 1.00 79.25 186 ALA A O 1
ATOM 1515 N N . PRO A 1 187 ? -16.859 8.939 -20.087 1.00 71.88 187 PRO A N 1
ATOM 1516 C CA . PRO A 1 187 ? -17.234 10.322 -20.319 1.00 71.88 187 PRO A CA 1
ATOM 1517 C C . PRO A 1 187 ? -17.284 10.573 -21.829 1.00 71.88 187 PRO A C 1
ATOM 1519 O O . PRO A 1 187 ? -16.512 9.984 -22.595 1.00 71.88 187 PRO A O 1
ATOM 1522 N N . ARG A 1 188 ? -18.208 11.425 -22.278 1.00 65.62 188 ARG A N 1
ATOM 1523 C CA . ARG A 1 188 ? -18.219 11.861 -23.674 1.00 65.62 188 ARG A CA 1
ATOM 1524 C C . ARG A 1 188 ? -17.071 12.838 -23.861 1.00 65.62 188 ARG A C 1
ATOM 1526 O O . ARG A 1 188 ? -17.008 13.854 -23.189 1.00 65.62 188 ARG A O 1
ATOM 1533 N N . VAL A 1 189 ? -16.135 12.472 -24.724 1.00 59.03 189 VAL A N 1
ATOM 1534 C CA . VAL A 1 189 ? -14.923 13.251 -24.967 1.00 59.03 189 VAL A CA 1
ATOM 1535 C C . VAL A 1 189 ? -15.216 14.295 -26.042 1.00 59.03 189 VAL A C 1
ATOM 1537 O O . VAL A 1 189 ? -15.567 13.931 -27.166 1.00 59.03 189 VAL A O 1
ATOM 1540 N N . HIS A 1 190 ? -15.031 15.575 -25.719 1.00 47.62 190 HIS A N 1
ATOM 1541 C CA . HIS A 1 190 ? -14.915 16.652 -26.701 1.00 47.62 190 HIS A CA 1
ATOM 1542 C C . HIS A 1 190 ? -13.459 17.142 -26.743 1.00 47.62 190 HIS A C 1
ATOM 1544 O O . HIS A 1 190 ? -13.029 17.942 -25.920 1.00 47.62 190 HIS A O 1
ATOM 1550 N N . GLY A 1 191 ? -12.683 16.666 -27.723 1.00 60.50 191 GLY A N 1
ATOM 1551 C CA . GLY A 1 191 ? -11.268 17.037 -27.869 1.00 60.50 191 GLY A CA 1
ATOM 1552 C C . GLY A 1 191 ? -10.362 16.415 -26.797 1.00 60.50 191 GLY A C 1
ATOM 1553 O O . GLY A 1 191 ? -10.574 15.278 -26.395 1.00 60.50 191 GLY A O 1
ATOM 1554 N N . ASP A 1 192 ? -9.338 17.146 -26.354 1.00 57.19 192 ASP A N 1
ATOM 1555 C CA . ASP A 1 192 ? -8.314 16.637 -25.421 1.00 57.19 192 ASP A CA 1
ATOM 1556 C C . ASP A 1 192 ? -8.706 16.761 -23.935 1.00 57.19 192 ASP A C 1
ATOM 1558 O O . ASP A 1 192 ? -7.953 16.340 -23.055 1.00 57.19 192 ASP A O 1
ATOM 1562 N N . ARG A 1 193 ? -9.875 17.339 -23.629 1.00 53.94 193 ARG A N 1
ATOM 1563 C CA . ARG A 1 193 ? -10.382 17.486 -22.259 1.00 53.94 193 ARG A CA 1
ATOM 1564 C C . ARG A 1 193 ? -11.582 16.572 -22.041 1.00 53.94 193 ARG A C 1
ATOM 1566 O O . ARG A 1 193 ? -12.448 16.421 -22.903 1.00 53.94 193 ARG A O 1
ATOM 1573 N N . VAL A 1 194 ? -11.622 15.948 -20.864 1.00 57.62 194 VAL A N 1
ATOM 1574 C CA . VAL A 1 194 ? -12.783 15.198 -20.366 1.00 57.62 194 VAL A CA 1
ATOM 1575 C C . VAL A 1 194 ? -13.826 16.213 -19.900 1.00 57.62 194 VAL A C 1
ATOM 1577 O O . VAL A 1 194 ? -14.115 16.330 -18.715 1.00 57.62 194 VAL A O 1
ATOM 1580 N N . ASP A 1 195 ? -14.339 16.993 -20.841 1.00 55.50 195 ASP A N 1
ATOM 1581 C CA . ASP A 1 195 ? -15.392 17.957 -20.581 1.00 55.50 195 ASP A CA 1
ATOM 1582 C C . ASP A 1 195 ? -16.703 17.271 -20.973 1.00 55.50 195 ASP A C 1
ATOM 1584 O O . ASP A 1 195 ? -16.952 16.994 -22.150 1.00 55.50 195 ASP A O 1
ATOM 1588 N N . CYS A 1 196 ? -17.533 16.939 -19.977 1.00 55.56 196 CYS A N 1
ATOM 1589 C CA . CYS A 1 196 ? -18.950 16.720 -20.249 1.00 55.56 196 CYS A CA 1
ATOM 1590 C C . CYS A 1 196 ? -19.446 17.988 -20.958 1.00 55.56 196 CYS A C 1
ATOM 1592 O O . CYS A 1 196 ? -19.209 19.072 -20.422 1.00 55.56 196 CYS A O 1
ATOM 1594 N N . PRO A 1 197 ? -20.081 17.904 -22.139 1.00 59.78 197 PRO A N 1
ATOM 1595 C CA . PRO A 1 197 ? -20.641 19.100 -22.752 1.00 59.78 197 PRO A CA 1
ATOM 1596 C C . PRO A 1 197 ? -21.580 19.769 -21.739 1.00 59.78 197 PRO A C 1
ATOM 1598 O O . PRO A 1 197 ? -22.430 19.086 -21.166 1.00 59.78 197 PRO A O 1
ATOM 1601 N N . GLU A 1 198 ? -21.417 21.078 -21.507 1.00 59.22 198 GLU A N 1
ATOM 1602 C CA . GLU A 1 198 ? -22.242 21.865 -20.564 1.00 59.22 198 GLU A CA 1
ATOM 1603 C C . GLU A 1 198 ? -23.750 21.694 -20.847 1.00 59.22 198 GLU A C 1
ATOM 1605 O O . GLU A 1 198 ? -24.581 21.792 -19.950 1.00 59.22 198 GLU A O 1
ATOM 1610 N N . GLU A 1 199 ? -24.105 21.349 -22.090 1.00 63.94 199 GLU A N 1
ATOM 1611 C CA . GLU A 1 199 ? -25.468 21.031 -22.529 1.00 63.94 199 GLU A CA 1
ATOM 1612 C C . GLU A 1 199 ? -26.059 19.744 -21.911 1.00 63.94 199 GLU A C 1
ATOM 1614 O O . GL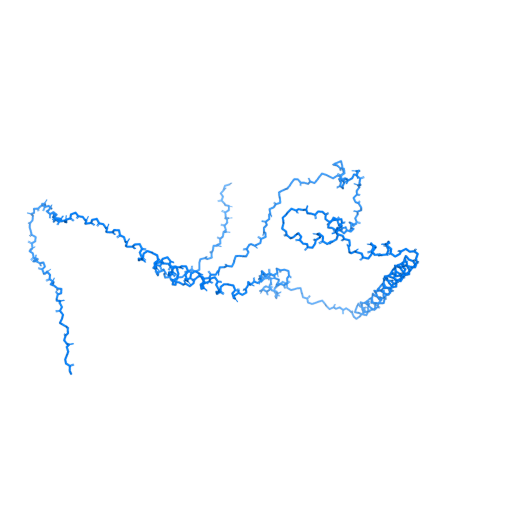U A 1 199 ? -27.280 19.610 -21.837 1.00 63.94 199 GLU A O 1
ATOM 1619 N N . GLU A 1 200 ? -25.230 18.778 -21.498 1.00 70.69 200 GLU A N 1
ATOM 1620 C CA . GLU A 1 200 ? -25.672 17.466 -20.991 1.00 70.69 200 GLU A CA 1
ATOM 1621 C C . GLU A 1 200 ? -25.660 17.394 -19.457 1.00 70.69 200 GLU A C 1
ATOM 1623 O O . GLU A 1 200 ? -26.509 16.720 -18.867 1.00 70.69 200 GLU A O 1
ATOM 1628 N N . TYR A 1 201 ? -24.727 18.092 -18.802 1.00 75.56 201 TYR A N 1
ATOM 1629 C CA . TYR A 1 201 ? -24.674 18.166 -17.344 1.00 75.56 201 TYR A CA 1
ATOM 1630 C C . TYR A 1 201 ? -23.980 19.443 -16.866 1.00 75.56 201 TYR A C 1
ATOM 1632 O O . TYR A 1 201 ? -22.768 19.586 -17.015 1.00 75.56 201 TYR A O 1
ATOM 1640 N N . ASP A 1 202 ? -24.755 20.316 -16.228 1.00 79.94 202 ASP A N 1
ATOM 1641 C CA . ASP A 1 202 ? -24.268 21.483 -15.497 1.00 79.94 202 ASP A CA 1
ATOM 1642 C C . ASP A 1 202 ? -24.107 21.106 -14.008 1.00 79.94 202 ASP A C 1
ATOM 1644 O O . ASP A 1 202 ? -25.113 20.831 -13.334 1.00 79.94 202 ASP A O 1
ATOM 1648 N N . PRO A 1 203 ? -22.872 20.955 -13.486 1.00 82.44 203 PRO A N 1
ATOM 1649 C CA . PRO A 1 203 ? -22.662 20.612 -12.086 1.00 82.44 203 PRO A CA 1
ATOM 1650 C C . PRO A 1 203 ? -23.135 21.758 -11.179 1.00 82.44 203 PRO A C 1
ATOM 1652 O O . PRO A 1 203 ? -22.872 22.918 -11.470 1.00 82.44 203 PRO A O 1
ATOM 1655 N N . PRO A 1 204 ? -23.784 21.466 -10.040 1.00 88.50 204 PRO A N 1
ATOM 1656 C CA . PRO A 1 204 ? -24.190 22.515 -9.114 1.00 88.50 204 PRO A CA 1
ATOM 1657 C C . PRO A 1 204 ? -22.972 23.253 -8.543 1.00 88.50 204 PRO A C 1
ATOM 1659 O O . PRO A 1 204 ? -21.997 22.617 -8.130 1.00 88.50 204 PRO A O 1
ATOM 1662 N N . ASP A 1 205 ? -23.075 24.581 -8.449 1.00 89.56 205 ASP A N 1
ATOM 1663 C CA . ASP A 1 205 ? -22.072 25.417 -7.791 1.00 89.56 205 ASP A CA 1
ATOM 1664 C C . ASP A 1 205 ? -21.904 25.012 -6.319 1.00 89.56 205 ASP A C 1
ATOM 1666 O O . ASP A 1 205 ? -22.871 24.897 -5.559 1.00 89.56 205 ASP A O 1
ATOM 1670 N N . GLY A 1 206 ? -20.656 24.818 -5.895 1.00 89.75 206 GLY A N 1
ATOM 1671 C CA . GLY A 1 206 ? -20.314 24.482 -4.518 1.00 89.75 206 GLY A CA 1
ATOM 1672 C C . GLY A 1 206 ? -18.872 24.841 -4.181 1.00 89.75 206 GLY A C 1
ATOM 1673 O O . GLY A 1 206 ? -18.000 24.856 -5.048 1.00 89.75 206 GLY A O 1
ATOM 1674 N N . GLU A 1 207 ? -18.616 25.125 -2.904 1.00 91.81 207 GLU A N 1
ATOM 1675 C CA . GLU A 1 207 ? -17.264 25.348 -2.391 1.00 91.81 207 GLU A CA 1
ATOM 1676 C C . GLU A 1 207 ? -16.690 24.073 -1.764 1.00 91.81 207 GLU A C 1
ATOM 1678 O O . GLU A 1 207 ? -17.393 23.297 -1.113 1.00 91.81 207 GLU A O 1
ATOM 1683 N N . TRP A 1 208 ? -15.391 23.852 -1.959 1.00 90.62 208 TRP A N 1
ATOM 1684 C CA . TRP A 1 208 ? -14.668 22.752 -1.329 1.00 90.62 208 TRP A CA 1
ATOM 1685 C C . TRP A 1 208 ? -13.917 23.281 -0.108 1.00 90.62 208 TRP A C 1
ATOM 1687 O O . TRP A 1 208 ? -13.004 24.096 -0.241 1.00 90.62 208 TRP A O 1
ATOM 1697 N N . VAL A 1 209 ? -14.297 22.818 1.084 1.00 93.25 209 VAL A N 1
ATOM 1698 C CA . VAL A 1 209 ? -13.646 23.191 2.346 1.00 93.25 209 VAL A CA 1
ATOM 1699 C C . VAL A 1 209 ? -12.892 21.982 2.890 1.00 93.25 209 VAL A C 1
ATOM 1701 O O . VAL A 1 209 ? -13.494 20.956 3.204 1.00 93.25 209 VAL A O 1
ATOM 1704 N N . ASP A 1 210 ? -11.570 22.102 3.016 1.00 93.31 210 ASP A N 1
ATOM 1705 C CA . ASP A 1 210 ? -10.737 21.058 3.613 1.00 93.31 210 ASP A CA 1
ATOM 1706 C C . ASP A 1 210 ? -10.961 21.000 5.132 1.00 93.31 210 ASP A C 1
ATOM 1708 O O . ASP A 1 210 ? -10.583 21.904 5.879 1.00 93.31 210 ASP A O 1
ATOM 1712 N N . SER A 1 211 ? -11.595 19.921 5.589 1.00 92.94 211 SER A N 1
ATOM 1713 C CA . SER A 1 211 ? -11.866 19.647 7.000 1.00 92.94 211 SER A CA 1
ATOM 1714 C C . SER A 1 211 ? -10.899 18.620 7.606 1.00 92.94 211 SER A C 1
ATOM 1716 O O . SER A 1 211 ? -11.238 17.970 8.601 1.00 92.94 211 SER A O 1
ATOM 1718 N N . THR A 1 212 ? -9.727 18.392 7.000 1.00 89.25 212 THR A N 1
ATOM 1719 C CA . THR A 1 212 ? -8.771 17.402 7.506 1.00 89.25 212 THR A CA 1
ATOM 1720 C C . THR A 1 212 ? -8.236 17.791 8.894 1.00 89.25 212 THR A C 1
ATOM 1722 O O . THR A 1 212 ? -7.787 18.918 9.117 1.00 89.25 212 THR A O 1
ATOM 1725 N N . PRO A 1 213 ? -8.273 16.873 9.882 1.00 87.06 213 PRO A N 1
ATOM 1726 C CA . PRO A 1 213 ? -7.836 17.186 11.235 1.00 87.06 213 PRO A CA 1
ATOM 1727 C C . PRO A 1 213 ? -6.320 17.400 11.286 1.00 87.06 213 PRO A C 1
ATOM 1729 O O . PRO A 1 213 ? -5.522 16.528 10.925 1.00 87.06 213 PRO A O 1
ATOM 1732 N N . VAL A 1 214 ? -5.911 18.560 11.797 1.00 87.31 214 VAL A N 1
ATOM 1733 C CA . VAL A 1 214 ? -4.499 18.894 11.997 1.00 87.31 214 VAL A CA 1
ATOM 1734 C C . VAL A 1 214 ? -4.030 18.338 13.340 1.00 87.31 214 VAL A C 1
ATOM 1736 O O . VAL A 1 214 ? -4.416 18.811 14.407 1.00 87.31 214 VAL A O 1
ATOM 1739 N N . PHE A 1 215 ? -3.164 17.326 13.289 1.00 81.56 215 PHE A N 1
ATOM 1740 C CA . PHE A 1 215 ? -2.528 16.754 14.475 1.00 81.56 215 PHE A CA 1
ATOM 1741 C C . PHE A 1 215 ? -1.222 17.486 14.781 1.00 81.56 215 PHE A C 1
ATOM 1743 O O . PHE A 1 215 ? -0.215 17.288 14.096 1.00 81.56 215 PHE A O 1
ATOM 1750 N N . ASN A 1 216 ? -1.248 18.318 15.822 1.00 80.19 216 ASN A N 1
ATOM 1751 C CA . ASN A 1 216 ? -0.068 18.998 16.341 1.00 80.19 216 ASN A CA 1
ATOM 1752 C C . ASN A 1 216 ? 0.558 18.180 17.471 1.00 80.19 216 ASN A C 1
ATOM 1754 O O . ASN A 1 216 ? -0.126 17.757 18.402 1.00 80.19 216 ASN A O 1
ATOM 1758 N N . TYR A 1 217 ? 1.874 17.989 17.409 1.00 70.81 217 TYR A N 1
ATOM 1759 C CA . TYR A 1 217 ? 2.624 17.397 18.509 1.00 70.81 217 TYR A CA 1
ATOM 1760 C C . TYR A 1 217 ? 2.961 18.490 19.521 1.00 70.81 217 TYR A C 1
ATOM 1762 O O . TYR A 1 217 ? 3.875 19.290 19.309 1.00 70.81 217 TYR A O 1
ATOM 1770 N N . GLU A 1 218 ? 2.221 18.534 20.624 1.00 66.62 218 GLU A N 1
ATOM 1771 C CA . GLU A 1 218 ? 2.597 19.354 21.770 1.00 66.62 218 GLU A CA 1
ATOM 1772 C C . GLU A 1 218 ? 3.726 18.650 22.527 1.00 66.62 218 GLU A C 1
ATOM 1774 O O . GLU A 1 218 ? 3.513 17.729 23.315 1.00 66.62 218 GLU A O 1
ATOM 1779 N N . PHE A 1 219 ? 4.964 19.057 22.258 1.00 63.34 219 PHE A N 1
ATOM 1780 C CA . PHE A 1 219 ? 6.096 18.653 23.078 1.00 63.34 219 PHE A CA 1
ATOM 1781 C C . PHE A 1 219 ? 6.152 19.572 24.296 1.00 63.34 219 PHE A C 1
ATOM 1783 O O . PHE A 1 219 ? 6.394 20.774 24.166 1.00 63.34 219 PHE A O 1
ATOM 1790 N N . GLU A 1 220 ? 5.951 19.024 25.492 1.00 61.19 220 GLU A N 1
ATOM 1791 C CA . GLU A 1 220 ? 6.246 19.768 26.713 1.00 61.19 220 GLU A CA 1
ATOM 1792 C C . GLU A 1 220 ? 7.760 20.037 26.767 1.00 61.19 220 GLU A C 1
ATOM 1794 O O . GLU A 1 220 ? 8.553 19.145 27.074 1.00 61.19 220 GLU A O 1
ATOM 1799 N N . LEU A 1 221 ? 8.180 21.272 26.459 1.00 58.22 221 LEU A N 1
ATOM 1800 C CA . LEU A 1 221 ? 9.526 21.732 26.800 1.00 58.22 221 LEU A CA 1
ATOM 1801 C C . LEU A 1 221 ? 9.687 21.599 28.316 1.00 58.22 221 LEU A C 1
ATOM 1803 O O . LEU A 1 221 ? 8.805 22.024 29.071 1.00 58.22 221 LEU A O 1
ATOM 1807 N N . ASP A 1 222 ? 10.822 21.069 28.778 1.00 55.91 222 ASP A N 1
ATOM 1808 C CA . ASP A 1 222 ? 11.108 21.010 30.210 1.00 55.91 222 ASP A CA 1
ATOM 1809 C C . ASP A 1 222 ? 10.839 22.380 30.852 1.00 55.91 222 ASP A C 1
ATOM 1811 O O . ASP A 1 222 ? 11.373 23.405 30.425 1.00 55.91 222 ASP A O 1
ATOM 1815 N N . ARG A 1 223 ? 10.027 22.413 31.919 1.00 56.84 223 ARG A N 1
ATOM 1816 C CA . ARG A 1 223 ? 9.618 23.653 32.619 1.00 56.84 223 ARG A CA 1
ATOM 1817 C C . ARG A 1 223 ? 10.793 24.523 33.083 1.00 56.84 223 ARG A C 1
ATOM 1819 O O . ARG A 1 223 ? 10.606 25.686 33.404 1.00 56.84 223 ARG A O 1
ATOM 1826 N N . GLN A 1 224 ? 12.006 23.972 33.128 1.00 57.12 224 GLN A N 1
ATOM 1827 C CA . GLN A 1 224 ? 13.246 24.703 33.408 1.00 57.12 224 GLN A CA 1
ATOM 1828 C C . GLN A 1 224 ? 13.683 25.646 32.268 1.00 57.12 224 GLN A C 1
ATOM 1830 O O . GLN A 1 224 ? 14.565 26.488 32.466 1.00 57.12 224 GLN A O 1
ATOM 1835 N N . PHE A 1 225 ? 13.109 25.483 31.075 1.00 53.91 225 PHE A N 1
ATOM 1836 C CA . PHE A 1 225 ? 13.362 26.280 29.878 1.00 53.91 225 PHE A CA 1
ATOM 1837 C C . PHE A 1 225 ? 12.391 27.450 29.741 1.00 53.91 225 PHE A C 1
ATOM 1839 O O . PHE A 1 225 ? 12.803 28.552 29.372 1.00 53.91 225 PHE A O 1
ATOM 1846 N N . MET A 1 226 ? 11.126 27.213 30.092 1.00 56.50 226 MET A N 1
ATOM 1847 C CA . MET A 1 226 ? 10.117 28.252 30.223 1.00 56.50 226 MET A CA 1
ATOM 1848 C C . MET A 1 226 ? 10.458 29.076 31.460 1.00 56.50 226 MET A C 1
ATOM 1850 O O . MET A 1 226 ? 10.290 28.636 32.593 1.00 56.50 226 MET A O 1
ATOM 1854 N N . ALA A 1 227 ? 10.969 30.285 31.266 1.00 57.06 227 ALA A N 1
ATOM 1855 C CA . ALA A 1 227 ? 11.168 31.244 32.345 1.00 57.06 227 ALA A CA 1
ATOM 1856 C C . ALA A 1 227 ? 9.821 31.806 32.852 1.00 57.06 227 ALA A C 1
ATOM 1858 O O . ALA A 1 227 ? 9.691 33.013 33.038 1.00 57.06 227 ALA A O 1
ATOM 1859 N N . GLU A 1 228 ? 8.817 30.951 33.064 1.00 43.31 228 GLU A N 1
ATOM 1860 C CA . GLU A 1 228 ? 7.509 31.350 33.564 1.00 43.31 228 GLU A CA 1
ATOM 1861 C C . GLU A 1 228 ? 7.321 30.914 35.024 1.00 43.31 228 GLU A C 1
ATOM 1863 O O . GLU A 1 228 ? 7.446 29.730 35.361 1.00 43.31 228 GLU A O 1
ATOM 1868 N N . PRO A 1 229 ? 7.030 31.862 35.933 1.00 47.12 229 PRO A N 1
ATOM 1869 C CA . PRO A 1 229 ? 6.753 31.543 37.321 1.00 47.12 229 PRO A CA 1
ATOM 1870 C C . PRO A 1 229 ? 5.432 30.772 37.411 1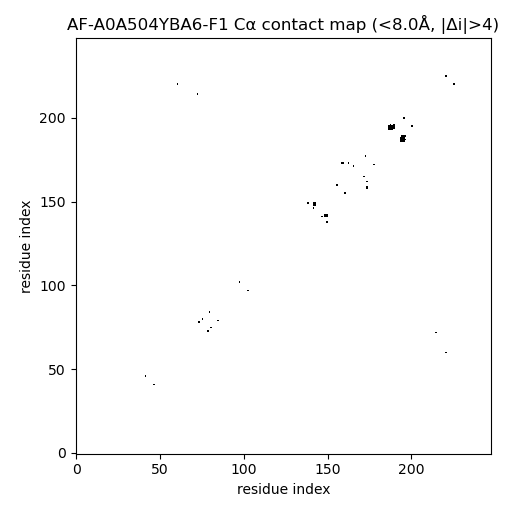.00 47.12 229 PRO A C 1
ATOM 1872 O O . PRO A 1 229 ? 4.388 31.274 37.012 1.00 47.12 229 PRO A O 1
ATOM 1875 N N . LYS A 1 230 ? 5.511 29.547 37.949 1.00 47.22 230 LYS A N 1
ATOM 1876 C CA . LYS A 1 230 ? 4.416 28.677 38.420 1.00 47.22 230 LYS A CA 1
ATOM 1877 C C . LYS A 1 230 ? 3.000 29.234 38.177 1.00 47.22 230 LYS A C 1
ATOM 1879 O O . LYS A 1 230 ? 2.461 29.923 39.043 1.00 47.22 230 LYS A O 1
ATOM 1884 N N . LYS A 1 231 ? 2.344 28.827 37.088 1.00 45.00 231 LYS A N 1
ATOM 1885 C CA . LYS A 1 231 ? 0.876 28.787 37.054 1.00 45.00 231 LYS A CA 1
ATOM 1886 C C . LYS A 1 231 ? 0.392 27.384 37.419 1.00 45.00 231 LYS A C 1
ATOM 1888 O O . LYS A 1 231 ? 0.983 26.369 37.053 1.00 45.00 231 LYS A O 1
ATOM 1893 N N . LYS A 1 232 ? -0.601 27.381 38.305 1.00 46.50 232 LYS A N 1
ATOM 1894 C CA . LYS A 1 232 ? -1.221 26.236 38.979 1.00 46.50 232 LYS A CA 1
ATOM 1895 C C . LYS A 1 232 ? -2.063 25.429 37.971 1.00 46.50 232 LYS A C 1
ATOM 1897 O O . LYS A 1 232 ? -2.366 25.934 36.901 1.00 46.50 232 LYS A O 1
ATOM 1902 N N . LYS A 1 233 ? -2.376 24.184 38.352 1.00 39.81 233 LYS A N 1
ATOM 1903 C CA . LYS A 1 233 ? -3.124 23.131 37.631 1.00 39.81 233 LYS A CA 1
ATOM 1904 C C . LYS A 1 233 ? -4.168 23.621 36.608 1.00 39.81 233 LYS A C 1
ATOM 1906 O O . LYS A 1 233 ? -4.943 24.518 36.910 1.00 39.81 233 LYS A O 1
ATOM 1911 N N . MET A 1 234 ? -4.195 22.934 35.464 1.00 36.72 234 MET A N 1
ATOM 1912 C CA . MET A 1 234 ? -5.218 23.028 34.422 1.00 36.72 234 MET A CA 1
ATOM 1913 C C . MET A 1 234 ? -6.570 22.517 34.939 1.00 36.72 234 MET A C 1
ATOM 1915 O O . MET A 1 234 ? -6.641 21.382 35.415 1.00 36.72 234 MET A O 1
ATOM 1919 N N . ASP A 1 235 ? -7.619 23.324 34.785 1.00 38.50 235 ASP A N 1
ATOM 1920 C CA . ASP A 1 235 ? -8.996 22.845 34.680 1.00 38.50 235 ASP A CA 1
ATOM 1921 C C . ASP A 1 235 ? -9.279 22.577 33.198 1.00 38.50 235 ASP A C 1
ATOM 1923 O O . ASP A 1 235 ? -9.080 23.442 32.345 1.00 38.50 235 ASP A O 1
ATOM 1927 N N . VAL A 1 236 ? -9.728 21.364 32.878 1.00 38.72 236 VAL A N 1
ATOM 1928 C CA . VAL A 1 236 ? -10.175 21.000 31.529 1.00 38.72 236 VAL A CA 1
ATOM 1929 C C . VAL A 1 236 ? -11.532 21.659 31.306 1.00 38.72 236 VAL A C 1
ATOM 1931 O O . VAL A 1 236 ? -12.528 21.229 31.883 1.00 38.72 236 VAL A O 1
ATOM 1934 N N . HIS A 1 237 ? -11.588 22.715 30.498 1.00 37.59 237 HIS A N 1
ATOM 1935 C CA . HIS A 1 237 ? -12.855 23.247 29.999 1.00 37.59 237 HIS A CA 1
ATOM 1936 C C . HIS A 1 237 ? -13.133 22.638 28.629 1.00 37.59 237 HIS A C 1
ATOM 1938 O O . HIS A 1 237 ? -12.390 22.834 27.670 1.00 37.59 237 HIS A O 1
ATOM 1944 N N . LYS A 1 238 ? -14.207 21.851 28.566 1.00 35.25 238 LYS A N 1
ATOM 1945 C CA . LYS A 1 238 ? -14.773 21.343 27.322 1.00 35.25 238 LYS A CA 1
ATOM 1946 C C . LYS A 1 238 ? -15.479 22.515 26.641 1.00 35.25 238 LYS A C 1
ATOM 1948 O O . LYS A 1 238 ? -16.513 22.955 27.131 1.00 35.25 238 LYS A O 1
ATOM 1953 N N . ILE A 1 239 ? -14.917 23.024 25.548 1.00 39.75 239 ILE A N 1
ATOM 1954 C CA . ILE A 1 239 ? -15.624 23.969 24.682 1.00 39.75 239 ILE A CA 1
ATOM 1955 C C . ILE A 1 239 ? -16.655 23.148 23.908 1.00 39.75 239 ILE A C 1
ATOM 1957 O O . ILE A 1 239 ? -16.312 22.315 23.071 1.00 39.75 239 ILE A O 1
ATOM 1961 N N . THR A 1 240 ? -17.920 23.300 24.283 1.00 38.41 240 THR A N 1
ATOM 1962 C CA . THR A 1 240 ? -19.062 22.889 23.473 1.00 38.41 240 THR A CA 1
ATOM 1963 C C . THR A 1 240 ? -19.552 24.126 22.740 1.00 38.41 240 THR A C 1
ATOM 1965 O O . THR A 1 240 ? -20.224 24.955 23.350 1.00 38.41 240 THR A O 1
ATOM 1968 N N . ASP A 1 241 ? -19.238 24.242 21.454 1.00 34.59 241 ASP A N 1
ATOM 1969 C CA . ASP A 1 241 ? -19.927 25.196 20.590 1.00 34.59 241 ASP A CA 1
ATOM 1970 C C . ASP A 1 241 ? -21.296 24.605 20.244 1.00 34.59 241 ASP A C 1
ATOM 1972 O O . ASP A 1 241 ? -21.448 23.787 19.339 1.00 34.59 241 ASP A O 1
ATOM 1976 N N . VAL A 1 242 ? -22.301 24.980 21.035 1.00 39.34 242 VAL A N 1
ATOM 1977 C CA . VAL A 1 242 ? -23.708 24.897 20.641 1.00 39.34 242 VAL A CA 1
ATOM 1978 C C . VAL A 1 242 ? -24.094 26.303 20.20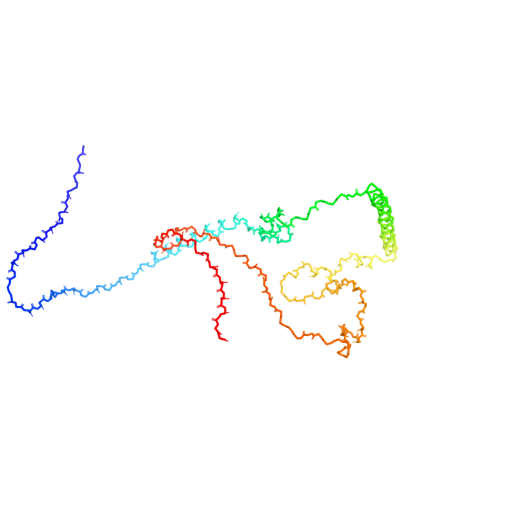8 1.00 39.34 242 VAL A C 1
ATOM 1980 O O . VAL A 1 242 ? -24.414 27.152 21.034 1.00 39.34 242 VAL A O 1
ATOM 1983 N N . SER A 1 243 ? -24.028 26.555 18.901 1.00 37.69 243 SER A N 1
ATOM 1984 C CA . SER A 1 243 ? -24.731 27.678 18.287 1.00 37.69 243 SER A CA 1
ATOM 1985 C C . SER A 1 243 ? -26.222 27.339 18.296 1.00 37.69 243 SER A C 1
ATOM 1987 O O . SER A 1 243 ? -26.740 26.657 17.414 1.00 37.69 243 SER A O 1
ATOM 1989 N N . SER A 1 244 ? -26.906 27.743 19.363 1.00 35.41 244 SER A N 1
ATOM 1990 C CA . SER A 1 244 ? -28.356 27.889 19.368 1.00 35.41 244 SER A CA 1
ATOM 1991 C C . SER A 1 244 ? -28.693 29.178 18.621 1.00 35.41 244 SER A C 1
ATOM 1993 O O . SER A 1 244 ? -28.626 30.264 19.195 1.00 35.41 244 SER A O 1
ATOM 1995 N N . ALA A 1 245 ? -29.024 29.060 17.337 1.00 35.62 245 ALA A N 1
ATOM 1996 C CA . ALA A 1 245 ? -29.758 30.097 16.631 1.00 35.62 245 ALA A CA 1
ATOM 1997 C C . ALA A 1 245 ? -31.229 29.998 17.055 1.00 35.62 245 ALA A C 1
ATOM 1999 O O . ALA A 1 245 ? -31.968 29.121 16.609 1.00 35.62 245 ALA A O 1
ATOM 2000 N N . SER A 1 246 ? -31.623 30.874 17.968 1.00 37.56 246 SER A N 1
ATOM 2001 C CA . SER A 1 246 ? -33.013 31.198 18.255 1.00 37.56 246 SER A CA 1
ATOM 2002 C C . SER A 1 246 ? -33.092 32.708 18.383 1.00 37.56 246 SER A C 1
ATOM 2004 O O . SER A 1 246 ? -32.622 33.232 19.386 1.00 37.56 246 SER A O 1
ATOM 2006 N N . GLU A 1 247 ? -33.654 33.370 17.376 1.00 40.44 247 GLU A N 1
ATOM 2007 C CA . GLU A 1 247 ? -34.395 34.622 17.521 1.00 40.44 247 GLU A CA 1
ATOM 2008 C C . GLU A 1 247 ? -35.210 34.869 16.238 1.00 40.44 247 GLU A C 1
ATOM 2010 O O . GLU A 1 247 ? -34.647 34.933 15.148 1.00 40.44 247 GLU A O 1
ATOM 2015 N N . GLU A 1 248 ? -36.529 34.941 16.464 1.00 36.59 248 GLU A N 1
ATOM 2016 C CA . GLU A 1 248 ? -37.624 35.573 15.694 1.00 36.59 248 GLU A CA 1
ATOM 2017 C C . GLU A 1 248 ? -38.080 35.000 14.338 1.00 36.59 248 GLU A C 1
ATOM 2019 O O . GLU A 1 248 ? -37.361 35.082 13.320 1.00 36.59 248 GLU A O 1
#

Secondary structure (DSSP, 8-state):
-----PPPP-----------------------PPPPPPPPPPPHHHHHHHHHHHHHHHHHHHHHHHHSPPPPPP-HHHH--HHHHHTHHHHPPPPPPPPHHHHHHHHHHHHHHHHHHHHHHHHHHHHHHHHHHHHHHHHHHHHHH-HHHHHHHTSPPHHHHHHHH--SSS----TTTT-PPPPSSPPPPBTTB----TTT--PPP-----------------TTTS----------------------

Organism: Fasciola gigantica (NCBI:txid46835)

Solvent-accessible surface area (backbone atoms only — not comparable to full-atom values): 17212 Å² total; per-residue (Å²): 139,89,80,91,82,80,85,82,78,80,80,76,80,74,76,83,86,74,84,89,77,92,74,98,72,86,82,75,84,81,82,87,74,76,82,80,77,80,82,77,84,77,56,68,70,60,52,52,51,52,50,54,53,50,50,57,50,52,54,52,50,52,54,50,53,74,67,49,76,80,80,75,81,83,56,64,87,78,74,50,61,71,70,57,64,75,45,37,83,81,72,54,77,79,88,76,89,75,56,68,70,58,52,53,49,50,53,52,49,52,57,48,50,54,53,51,51,51,51,49,52,54,48,51,53,52,52,52,53,49,52,53,51,51,51,52,53,52,49,54,53,36,43,76,75,37,59,69,59,40,61,59,71,69,51,77,62,60,79,68,54,64,60,79,70,69,86,73,83,77,94,74,84,40,89,66,77,72,62,71,78,85,63,98,62,81,75,61,68,60,81,97,43,89,43,63,54,67,91,82,56,74,78,80,90,80,84,89,77,89,80,76,84,83,86,76,85,83,74,82,69,61,69,89,71,52,92,65,84,84,78,77,85,87,77,90,76,82,85,76,89,75,85,77,88,80,82,136

pLDDT: mean 74.65, std 20.46, range [34.59, 98.62]

Sequence (248 aa):
MFALFTRIATHSFRSPVLPSSSAGLHTTFRMLGEPLKKKKRIDPAIEQNRIKRKTRRIEKEIKRFTRQDRQLKPISEIEGDRLLMKNLQQRTRPPIDISENEIDRRATLLKQWTRDQLRVDRAESRHINRAIAAQKRALDWLYLTSPSLYRAAIQPCATVLETLNETDSASVDLPISGLTGPYRTAPRVHGDRVDCPEEEYDPPDGEWVDSTPVFNYEFELDRQFMAEPKKKKMDVHKITDVSSASEE